Protein AF-A0A1B8HBL1-F1 (afdb_monomer_lite)

Sequence (203 aa):
MNIETTDVELYLKRQESYLRMKFTKFMEGYIACCFYGLAIVFLAAFAVILFQYYSDKNPSEGLVEFVTVAGYLAGVFGACLIFTVLFFAGRLFRFNAMLSVDEIKRLYESMGREYDTMTYLPTDGRSAIEYLNTVIATGIPIDVTHESRAQKLLYRDTKTDDLKARTAGAESALLNASRCISVSGKMPDVNKNESISSTDSHD

Radius of gyration: 35.46 Å; chains: 1; bounding box: 122×69×70 Å

Foldseek 3Di:
DDPPPVLLVVLQVVLCPDPLQVVLCVCVDPVVVVLLVVLVVLLVVLVVLVVVVVVDPDDDPVSVVVNVVSVVVNVVSVVVVVVSVCQDVVNDDPRHRFDHPVRVVVLLVVLVVLQVPQPDADPVGSVLNVLVVVCSVVSPGHGVVNSVVSVVSSVVRSVVSVVVVVVVVVVVVVVVVVVVVVVVVPDDPDDPPDDDDDDDDDD

Structure (mmCIF, N/CA/C/O backbone):
data_AF-A0A1B8HBL1-F1
#
_entry.id   AF-A0A1B8HBL1-F1
#
loop_
_atom_site.group_PDB
_atom_site.id
_atom_site.type_symbol
_atom_site.label_atom_id
_atom_site.label_alt_id
_atom_site.label_comp_id
_atom_site.label_asym_id
_atom_site.label_entity_id
_atom_site.label_seq_id
_atom_site.pdbx_PDB_ins_code
_atom_site.Cartn_x
_atom_site.Cartn_y
_atom_site.Cartn_z
_atom_site.occupancy
_atom_site.B_iso_or_equiv
_atom_site.auth_seq_id
_atom_site.auth_comp_id
_atom_site.auth_asym_id
_atom_site.auth_atom_id
_atom_site.pdbx_PDB_model_num
ATOM 1 N N . MET A 1 1 ? -12.959 7.897 25.395 1.00 35.09 1 MET A N 1
ATOM 2 C CA . MET A 1 1 ? -11.518 8.175 25.544 1.00 35.09 1 MET A CA 1
ATOM 3 C C . MET A 1 1 ? -11.189 9.298 24.576 1.00 35.09 1 MET A C 1
ATOM 5 O O . MET A 1 1 ? -11.050 9.043 23.388 1.00 35.09 1 MET A O 1
ATOM 9 N N . ASN A 1 2 ? -11.224 10.541 25.061 1.00 35.03 2 ASN A N 1
ATOM 10 C CA . ASN A 1 2 ? -10.852 11.712 24.271 1.00 35.03 2 ASN A CA 1
ATOM 11 C C . ASN A 1 2 ? -9.330 11.728 24.204 1.00 35.03 2 ASN A C 1
ATOM 13 O O . ASN A 1 2 ? -8.685 12.138 25.162 1.00 35.03 2 ASN A O 1
ATOM 17 N N . ILE A 1 3 ? -8.766 11.229 23.107 1.00 45.91 3 ILE A N 1
ATOM 18 C CA . ILE A 1 3 ? -7.415 11.635 22.726 1.00 45.91 3 ILE A CA 1
ATOM 19 C C . ILE A 1 3 ? -7.522 13.153 22.572 1.00 45.91 3 ILE A C 1
ATOM 21 O O . ILE A 1 3 ? -8.374 13.613 21.808 1.00 45.91 3 ILE A O 1
ATOM 25 N N . GLU A 1 4 ? -6.788 13.915 23.385 1.00 51.47 4 GLU A N 1
ATOM 26 C CA . GLU A 1 4 ? -6.841 15.373 23.342 1.00 51.47 4 GLU A CA 1
ATOM 27 C C . GLU A 1 4 ? -6.657 15.803 21.887 1.00 51.47 4 GLU A C 1
ATOM 29 O O . GLU A 1 4 ? -5.704 15.402 21.219 1.00 51.47 4 GLU A O 1
ATOM 34 N N . THR A 1 5 ? -7.617 16.560 21.359 1.00 60.44 5 THR A N 1
ATOM 35 C CA . THR A 1 5 ? -7.655 16.980 19.950 1.00 60.44 5 THR A CA 1
ATOM 36 C C . THR A 1 5 ? -6.330 17.606 19.502 1.00 60.44 5 THR A C 1
ATOM 38 O O . THR A 1 5 ? -5.922 17.441 18.355 1.00 60.44 5 THR A O 1
ATOM 41 N N . THR A 1 6 ? -5.609 18.225 20.438 1.00 60.81 6 THR A N 1
ATOM 42 C CA . THR A 1 6 ? -4.264 18.781 20.275 1.00 60.81 6 THR A CA 1
ATOM 43 C C . THR A 1 6 ? -3.200 17.739 19.903 1.00 60.81 6 THR A C 1
ATOM 45 O O . THR A 1 6 ? -2.390 18.001 19.016 1.00 60.81 6 THR A O 1
ATOM 48 N N . ASP A 1 7 ? -3.197 16.555 20.522 1.00 64.12 7 ASP A N 1
ATOM 49 C CA . ASP A 1 7 ? -2.186 15.512 20.280 1.00 64.12 7 ASP A CA 1
ATOM 50 C C . ASP A 1 7 ? -2.365 14.861 18.909 1.00 64.12 7 ASP A C 1
ATOM 52 O O . ASP A 1 7 ? -1.391 14.589 18.200 1.00 64.12 7 ASP A O 1
ATOM 56 N N . VAL A 1 8 ? -3.622 14.675 18.496 1.00 68.94 8 VAL A N 1
ATOM 57 C CA . VAL A 1 8 ? -3.954 14.197 17.150 1.00 68.94 8 VAL A CA 1
ATOM 58 C C . VAL A 1 8 ? -3.521 15.227 16.112 1.00 68.94 8 VAL A C 1
ATOM 60 O O . VAL A 1 8 ? -2.861 14.875 15.138 1.00 68.94 8 VAL A O 1
ATOM 63 N N . GLU A 1 9 ? -3.818 16.511 16.319 1.00 73.94 9 GLU A N 1
ATOM 64 C CA . GLU A 1 9 ? -3.377 17.572 15.408 1.00 73.94 9 GLU A CA 1
ATOM 65 C C . GLU A 1 9 ? -1.850 17.669 15.308 1.00 73.94 9 GLU A C 1
ATOM 67 O O . GLU A 1 9 ? -1.306 17.844 14.211 1.00 73.94 9 GLU A O 1
ATOM 72 N N . LEU A 1 10 ? -1.141 17.520 16.431 1.00 76.25 10 LEU A N 1
ATOM 73 C CA . LEU A 1 10 ? 0.319 17.526 16.460 1.00 76.25 10 LEU A CA 1
ATOM 74 C C . LEU A 1 10 ? 0.898 16.322 15.702 1.00 76.25 10 LEU A C 1
ATOM 76 O O . LEU A 1 10 ? 1.843 16.472 14.922 1.00 76.25 10 LEU A O 1
ATOM 80 N N . TYR A 1 11 ? 0.305 15.141 15.889 1.00 79.50 11 TYR A N 1
ATOM 81 C CA . TYR A 1 11 ? 0.663 13.925 15.164 1.00 79.50 11 TYR A CA 1
ATOM 82 C C . TYR A 1 11 ? 0.452 14.088 13.653 1.00 79.50 11 TYR A C 1
ATOM 84 O O . TYR A 1 11 ? 1.363 13.805 12.873 1.00 79.50 11 TYR A O 1
ATOM 92 N N . LEU A 1 12 ? -0.700 14.619 13.234 1.00 77.38 12 LEU A N 1
ATOM 93 C CA . LEU A 1 12 ? -1.023 14.843 11.823 1.00 77.38 12 LEU A CA 1
ATOM 94 C C . LEU A 1 12 ? -0.061 15.850 11.171 1.00 77.38 12 LEU A C 1
ATOM 96 O O . LEU A 1 12 ? 0.444 15.597 10.078 1.00 77.38 12 LEU A O 1
ATOM 100 N N . LYS A 1 13 ? 0.296 16.942 11.861 1.00 81.44 13 LYS A N 1
ATOM 101 C CA . LYS A 1 13 ? 1.329 17.880 11.376 1.00 81.44 13 LYS A CA 1
ATOM 102 C C . LYS A 1 13 ? 2.690 17.206 11.229 1.00 81.44 13 LYS A C 1
ATOM 104 O O . LYS A 1 13 ? 3.398 17.416 10.240 1.00 81.44 13 LYS A O 1
ATOM 109 N N . ARG A 1 14 ? 3.066 16.372 12.201 1.00 81.94 14 ARG A N 1
ATOM 110 C CA . ARG A 1 14 ? 4.317 15.611 12.143 1.00 81.94 14 ARG A CA 1
ATOM 111 C C . ARG A 1 14 ? 4.306 14.659 10.949 1.00 81.94 14 ARG A C 1
ATOM 113 O O . ARG A 1 14 ? 5.284 14.645 10.208 1.00 81.94 14 ARG A O 1
ATOM 120 N N . GLN A 1 15 ? 3.203 13.945 10.721 1.00 82.38 15 GLN A N 1
ATOM 121 C CA . GLN A 1 15 ? 2.978 13.047 9.584 1.00 82.38 15 GLN A CA 1
ATOM 122 C C . GLN A 1 15 ? 3.193 13.750 8.238 1.00 82.38 15 GLN A C 1
ATOM 124 O O . GLN A 1 15 ? 3.933 13.239 7.397 1.00 82.38 15 GLN A O 1
ATOM 129 N N . GLU A 1 16 ? 2.649 14.953 8.055 1.00 81.19 16 GLU A N 1
ATOM 130 C CA . GLU A 1 16 ? 2.848 15.726 6.821 1.00 81.19 16 GLU A CA 1
ATOM 131 C C . GLU A 1 16 ? 4.302 16.141 6.584 1.00 81.19 16 GLU A C 1
ATOM 133 O O . GLU A 1 16 ? 4.757 16.212 5.440 1.00 81.19 16 GLU A O 1
ATOM 138 N N . SER A 1 17 ? 5.045 16.395 7.663 1.00 82.81 17 SER A N 1
ATOM 139 C CA . SER A 1 17 ? 6.441 16.828 7.588 1.00 82.81 17 SER A CA 1
ATOM 140 C C . SER A 1 17 ? 7.430 15.707 7.238 1.00 82.81 17 SER A C 1
ATOM 142 O O . SER A 1 17 ? 8.566 16.001 6.851 1.00 82.81 17 SER A O 1
ATOM 144 N N . TYR A 1 18 ? 7.033 14.429 7.336 1.00 81.88 18 TYR A N 1
ATOM 145 C CA . TYR A 1 18 ? 7.938 13.309 7.069 1.00 81.88 18 TYR A CA 1
ATOM 146 C C . TYR A 1 18 ? 8.420 13.303 5.614 1.00 81.88 18 TYR A C 1
ATOM 148 O O . TYR A 1 18 ? 7.644 13.427 4.669 1.00 81.88 18 TYR A O 1
ATOM 156 N N . LEU A 1 19 ? 9.715 13.043 5.412 1.00 82.81 19 LEU A N 1
ATOM 157 C CA . LEU A 1 19 ? 10.294 12.910 4.069 1.00 82.81 19 LEU A CA 1
ATOM 158 C C . LEU A 1 19 ? 9.585 11.820 3.244 1.00 82.81 19 LEU A C 1
ATOM 160 O O . LEU A 1 19 ? 9.339 12.003 2.053 1.00 82.81 19 LEU A O 1
ATOM 164 N N . ARG A 1 20 ? 9.193 10.716 3.897 1.00 83.50 20 ARG A N 1
ATOM 165 C CA . ARG A 1 20 ? 8.401 9.635 3.288 1.00 83.50 20 ARG A CA 1
ATOM 166 C C . ARG A 1 20 ? 7.058 10.124 2.742 1.00 83.50 20 ARG A C 1
ATOM 168 O O . ARG A 1 20 ? 6.639 9.643 1.694 1.00 83.50 20 ARG A O 1
ATOM 175 N N . MET A 1 21 ? 6.417 11.096 3.393 1.00 87.38 21 MET A N 1
ATOM 176 C CA . MET A 1 21 ? 5.176 11.703 2.909 1.00 87.38 21 MET A CA 1
ATOM 177 C C . MET A 1 21 ? 5.414 12.493 1.622 1.00 87.38 21 MET A C 1
ATOM 179 O O . MET A 1 21 ? 4.688 12.329 0.648 1.00 87.38 21 MET A O 1
ATOM 183 N N . LYS A 1 22 ? 6.479 13.304 1.575 1.00 85.81 22 LYS A N 1
ATOM 184 C CA . LYS A 1 22 ? 6.856 14.042 0.357 1.00 85.81 22 LYS A CA 1
ATOM 185 C C . LYS A 1 22 ? 7.154 13.099 -0.807 1.00 85.81 22 LYS A C 1
ATOM 187 O O . LYS A 1 22 ? 6.725 13.363 -1.924 1.00 85.81 22 LYS A O 1
ATOM 192 N N . PHE A 1 23 ? 7.856 11.999 -0.536 1.00 86.56 23 PHE A N 1
ATOM 193 C CA . PHE A 1 23 ? 8.124 10.971 -1.538 1.00 86.56 23 PHE A CA 1
ATOM 194 C C . PHE A 1 23 ? 6.838 10.283 -2.009 1.00 86.56 23 PHE A C 1
ATOM 196 O O . PHE A 1 23 ? 6.638 10.146 -3.208 1.00 86.56 23 PHE A O 1
ATOM 203 N N . THR A 1 24 ? 5.933 9.927 -1.094 1.00 87.81 24 THR A N 1
ATOM 204 C CA . THR A 1 24 ? 4.633 9.329 -1.445 1.00 87.81 24 THR A CA 1
ATOM 205 C C . THR A 1 24 ? 3.829 10.270 -2.347 1.00 87.81 24 THR A C 1
ATOM 207 O O . THR A 1 24 ? 3.458 9.880 -3.448 1.00 87.81 24 THR A O 1
ATOM 210 N N . LYS A 1 25 ? 3.708 11.552 -1.972 1.00 87.56 25 LYS A N 1
ATOM 211 C CA . LYS A 1 25 ? 3.052 12.586 -2.795 1.00 87.56 25 LYS A CA 1
ATOM 212 C C . LYS A 1 25 ? 3.716 12.791 -4.158 1.00 87.56 25 LYS A C 1
ATOM 214 O O . LYS A 1 25 ? 3.036 13.101 -5.129 1.00 87.56 25 LYS A O 1
ATOM 219 N N . PHE A 1 26 ? 5.040 12.653 -4.245 1.00 85.88 26 PHE A N 1
ATOM 220 C CA . PHE A 1 26 ? 5.739 12.694 -5.529 1.00 85.88 26 PHE A CA 1
ATOM 221 C C . PHE A 1 26 ? 5.341 11.506 -6.409 1.00 85.88 26 PHE A C 1
ATOM 223 O O . PHE A 1 26 ? 4.998 11.715 -7.567 1.00 85.88 26 PHE A O 1
ATOM 230 N N . MET A 1 27 ? 5.339 10.294 -5.849 1.00 84.75 27 MET A N 1
ATOM 231 C CA . MET A 1 27 ? 4.984 9.057 -6.555 1.00 84.75 27 MET A CA 1
ATOM 232 C C . MET A 1 27 ? 3.502 9.017 -6.971 1.00 84.75 27 MET A C 1
ATOM 234 O O . MET A 1 27 ? 3.181 8.433 -8.000 1.00 84.75 27 MET A O 1
ATOM 238 N N . GLU A 1 28 ? 2.610 9.662 -6.215 1.00 85.31 28 GLU A N 1
ATOM 239 C CA . GLU A 1 28 ? 1.190 9.857 -6.570 1.00 85.31 28 GLU A CA 1
ATOM 240 C C . GLU A 1 28 ? 0.964 11.017 -7.548 1.00 85.31 28 GLU A C 1
ATOM 242 O O . GLU A 1 28 ? -0.085 11.124 -8.185 1.00 85.31 28 GLU A O 1
ATOM 247 N N . GLY A 1 29 ? 1.930 11.927 -7.645 1.00 85.38 29 GLY A N 1
ATOM 248 C CA . GLY A 1 29 ? 1.789 13.171 -8.380 1.00 85.38 29 GLY A CA 1
ATOM 249 C C . GLY A 1 29 ? 1.659 12.966 -9.888 1.00 85.38 29 GLY A C 1
ATOM 250 O O . GLY A 1 29 ? 2.179 12.016 -10.471 1.00 85.38 29 GLY A O 1
ATOM 251 N N . TYR A 1 30 ? 1.037 13.943 -10.554 1.00 74.25 30 TYR A N 1
ATOM 252 C CA . TYR A 1 30 ? 0.836 13.947 -12.009 1.00 74.25 30 TYR A CA 1
ATOM 253 C C . TYR A 1 30 ? 2.134 13.716 -12.798 1.00 74.25 30 TYR A C 1
ATOM 255 O O . TYR A 1 30 ? 2.146 13.000 -13.794 1.00 74.25 30 TYR A O 1
ATOM 263 N N . ILE A 1 31 ? 3.246 14.276 -12.312 1.00 73.69 31 ILE A N 1
ATOM 264 C CA . ILE A 1 31 ? 4.571 14.105 -12.914 1.00 73.69 31 ILE A CA 1
ATOM 265 C C . ILE A 1 31 ? 4.974 12.625 -12.918 1.00 73.69 31 ILE A C 1
ATOM 267 O O . ILE A 1 31 ? 5.378 12.113 -13.961 1.00 73.69 31 ILE A O 1
ATOM 271 N N . ALA A 1 32 ? 4.817 11.920 -11.794 1.00 79.00 32 ALA A N 1
ATOM 272 C CA . ALA A 1 32 ? 5.110 10.494 -11.708 1.00 79.00 32 ALA A CA 1
ATOM 273 C C . ALA A 1 32 ? 4.167 9.676 -12.602 1.00 79.00 32 ALA A C 1
ATOM 275 O O . ALA A 1 32 ? 4.642 8.844 -13.372 1.00 79.00 32 ALA A O 1
ATOM 276 N N . CYS A 1 33 ? 2.867 9.991 -12.620 1.00 79.38 33 CYS A N 1
ATOM 277 C CA . CYS A 1 33 ? 1.905 9.378 -13.543 1.00 79.38 33 CYS A CA 1
ATOM 278 C C . CYS A 1 33 ? 2.322 9.516 -15.017 1.00 79.38 33 CYS A C 1
ATOM 280 O O . CYS A 1 33 ? 2.248 8.540 -15.765 1.00 79.38 33 CYS A O 1
ATOM 282 N N . CYS A 1 34 ? 2.810 10.685 -15.443 1.00 82.88 34 CYS A N 1
ATOM 283 C CA .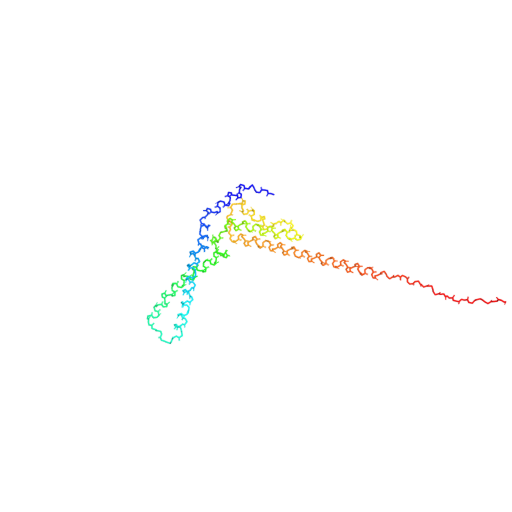 CYS A 1 34 ? 3.334 10.876 -16.797 1.00 82.88 34 CYS A CA 1
ATOM 284 C C . CYS A 1 34 ? 4.580 10.020 -17.062 1.00 82.88 34 CYS A C 1
ATOM 286 O O . CYS A 1 34 ? 4.665 9.382 -18.113 1.00 82.88 34 CYS A O 1
ATOM 288 N N . PHE A 1 35 ? 5.522 9.961 -16.114 1.00 82.00 35 PHE A N 1
ATOM 289 C CA . PHE A 1 35 ? 6.702 9.100 -16.232 1.00 82.00 35 PHE A CA 1
ATOM 290 C C . PHE A 1 35 ? 6.325 7.619 -16.345 1.00 82.00 35 PHE A C 1
ATOM 292 O O . PHE A 1 35 ? 6.889 6.911 -17.179 1.00 82.00 35 PHE A O 1
ATOM 299 N N . TYR A 1 36 ? 5.344 7.152 -15.571 1.00 83.12 36 TYR A N 1
ATOM 300 C CA . TYR A 1 36 ? 4.863 5.771 -15.641 1.00 83.12 36 TYR A CA 1
ATOM 301 C C . TYR A 1 36 ? 4.114 5.477 -16.937 1.00 83.12 36 TYR A C 1
ATOM 303 O O . TYR A 1 36 ? 4.334 4.429 -17.538 1.00 83.12 36 TYR A O 1
ATOM 311 N N . GLY A 1 37 ? 3.274 6.404 -17.401 1.00 85.62 37 GLY A N 1
ATOM 312 C CA . GLY A 1 37 ? 2.584 6.275 -18.682 1.00 85.62 37 GLY A CA 1
ATOM 313 C C . GLY A 1 37 ? 3.574 6.122 -19.836 1.00 85.62 37 GLY A C 1
ATOM 314 O O . GLY A 1 37 ? 3.461 5.188 -20.628 1.00 85.62 37 GLY A O 1
ATOM 315 N N . LEU A 1 38 ? 4.603 6.975 -19.876 1.00 85.81 38 LEU A N 1
ATOM 316 C CA . LEU A 1 38 ? 5.683 6.858 -20.855 1.00 85.81 38 LEU A CA 1
ATOM 317 C C . LEU A 1 38 ? 6.425 5.524 -20.720 1.00 85.81 38 LEU A C 1
ATOM 319 O O . LEU A 1 38 ? 6.621 4.841 -21.722 1.00 85.81 38 LEU A O 1
ATOM 323 N N . ALA A 1 39 ? 6.781 5.115 -19.500 1.00 86.50 39 ALA A N 1
ATOM 324 C CA . ALA A 1 39 ? 7.462 3.846 -19.250 1.00 86.50 39 ALA A CA 1
ATOM 325 C C . ALA A 1 39 ? 6.674 2.639 -19.789 1.00 86.50 39 ALA A C 1
ATOM 327 O O . ALA A 1 39 ? 7.255 1.771 -20.438 1.00 86.50 39 ALA A O 1
ATOM 328 N N . ILE A 1 40 ? 5.356 2.601 -19.572 1.00 87.75 40 ILE A N 1
ATOM 329 C CA . ILE A 1 40 ? 4.478 1.527 -20.058 1.00 87.75 40 ILE A CA 1
ATOM 330 C C . ILE A 1 40 ? 4.430 1.510 -21.587 1.00 87.75 40 ILE A C 1
ATOM 332 O O . ILE A 1 40 ? 4.565 0.445 -22.189 1.00 87.75 40 ILE A O 1
ATOM 336 N N . VAL A 1 41 ? 4.272 2.675 -22.223 1.00 87.69 41 VAL A N 1
ATOM 337 C CA . VAL A 1 41 ? 4.240 2.781 -23.691 1.00 87.69 41 VAL A CA 1
ATOM 338 C C . VAL A 1 41 ? 5.563 2.312 -24.297 1.00 87.69 41 VAL A C 1
ATOM 340 O O . VAL A 1 41 ? 5.553 1.523 -25.241 1.00 87.69 41 VAL A O 1
ATOM 343 N N . PHE A 1 42 ? 6.698 2.730 -23.731 1.00 86.62 42 PHE A N 1
ATOM 344 C CA . PHE A 1 42 ? 8.018 2.283 -24.179 1.00 86.62 42 PHE A CA 1
ATOM 345 C C . PHE A 1 42 ? 8.226 0.779 -23.978 1.00 86.62 42 PHE A C 1
ATOM 347 O O . PHE A 1 42 ? 8.737 0.119 -24.880 1.00 86.62 42 PHE A O 1
ATOM 354 N N . LEU A 1 43 ? 7.795 0.216 -22.845 1.00 87.50 43 LEU A N 1
ATOM 355 C CA . LEU A 1 43 ? 7.842 -1.228 -22.591 1.00 87.50 43 LEU A CA 1
ATOM 356 C C . LEU A 1 43 ? 6.993 -2.020 -23.591 1.00 87.50 43 LEU A C 1
ATOM 358 O O . LEU A 1 43 ? 7.443 -3.046 -24.097 1.00 87.50 43 LEU A O 1
ATOM 362 N N . ALA A 1 44 ? 5.790 -1.538 -23.908 1.00 87.44 44 ALA A N 1
ATOM 363 C CA . ALA A 1 44 ? 4.915 -2.171 -24.889 1.00 87.44 44 ALA A CA 1
ATOM 364 C C . ALA A 1 44 ? 5.520 -2.116 -26.299 1.00 87.44 44 ALA A C 1
ATOM 366 O O . ALA A 1 44 ? 5.574 -3.133 -26.988 1.00 87.44 44 ALA A O 1
ATOM 367 N N . ALA A 1 45 ? 6.035 -0.952 -26.707 1.00 86.25 45 ALA A N 1
ATOM 368 C CA . ALA A 1 45 ? 6.723 -0.796 -27.985 1.00 86.25 45 ALA A CA 1
ATOM 369 C C . ALA A 1 45 ? 7.957 -1.708 -28.073 1.00 86.25 45 ALA A C 1
ATOM 371 O O . ALA A 1 45 ? 8.147 -2.395 -29.075 1.00 86.25 45 ALA A O 1
ATOM 372 N N . PHE A 1 46 ? 8.753 -1.782 -27.002 1.00 86.94 46 PHE A N 1
ATOM 373 C CA . PHE A 1 46 ? 9.898 -2.683 -26.922 1.00 86.94 46 PHE A CA 1
ATOM 374 C C . PHE A 1 46 ? 9.484 -4.152 -27.059 1.00 86.94 46 PHE A C 1
ATOM 376 O O . PHE A 1 46 ? 10.106 -4.881 -27.824 1.00 86.94 46 PHE A O 1
ATOM 383 N N . ALA A 1 47 ? 8.408 -4.583 -26.396 1.00 86.12 47 ALA A N 1
ATOM 384 C CA . ALA A 1 47 ? 7.904 -5.950 -26.517 1.00 86.12 47 ALA A CA 1
ATOM 385 C C . ALA A 1 47 ? 7.491 -6.300 -27.960 1.00 86.12 47 ALA A C 1
ATOM 387 O O . ALA A 1 47 ? 7.773 -7.403 -28.427 1.00 86.12 47 ALA A O 1
ATOM 388 N N . VAL A 1 48 ? 6.880 -5.357 -28.688 1.00 86.19 48 VAL A N 1
ATOM 389 C CA . VAL A 1 48 ? 6.525 -5.532 -30.108 1.00 86.19 48 VAL A CA 1
ATOM 390 C C . VAL A 1 48 ? 7.775 -5.656 -30.982 1.00 86.19 48 VAL A C 1
ATOM 392 O O . VAL A 1 48 ? 7.843 -6.550 -31.823 1.00 86.19 48 VAL A O 1
ATOM 395 N N . ILE A 1 49 ? 8.779 -4.803 -30.767 1.00 85.44 49 ILE A N 1
ATOM 396 C CA . ILE A 1 49 ? 10.053 -4.856 -31.502 1.00 85.44 49 ILE A CA 1
ATOM 397 C C . ILE A 1 49 ? 10.782 -6.173 -31.218 1.00 85.44 49 ILE A C 1
ATOM 399 O O . ILE A 1 49 ? 11.294 -6.810 -32.134 1.00 85.44 49 ILE A O 1
ATOM 403 N N . LEU A 1 50 ? 10.782 -6.622 -29.963 1.00 85.88 50 LEU A N 1
ATOM 404 C CA . LEU A 1 50 ? 11.389 -7.884 -29.552 1.00 85.88 50 LEU A CA 1
ATOM 405 C C . LEU A 1 50 ? 10.682 -9.080 -30.207 1.00 85.88 50 LEU A C 1
ATOM 407 O O . LEU A 1 50 ? 11.340 -9.992 -30.701 1.00 85.88 50 LEU A O 1
ATOM 411 N N . PHE A 1 51 ? 9.349 -9.057 -30.285 1.00 83.12 51 PHE A N 1
ATOM 412 C CA . PHE A 1 51 ? 8.578 -10.071 -31.005 1.00 83.12 51 PHE A CA 1
ATOM 413 C C . PHE A 1 51 ? 8.923 -10.111 -32.501 1.00 83.12 51 PHE A C 1
ATOM 415 O O . PHE A 1 51 ? 9.104 -11.194 -33.060 1.00 83.12 51 PHE A O 1
ATOM 422 N N . GLN A 1 52 ? 9.052 -8.948 -33.147 1.00 79.38 52 GLN A N 1
ATOM 423 C CA . GLN A 1 52 ? 9.470 -8.861 -34.549 1.00 79.38 52 GLN A CA 1
ATOM 424 C C . GLN A 1 52 ? 10.895 -9.390 -34.749 1.00 79.38 52 GLN A C 1
ATOM 426 O O . GLN A 1 52 ? 11.115 -10.177 -35.662 1.00 79.38 52 GLN A O 1
ATOM 431 N N . TYR A 1 53 ? 11.826 -9.037 -33.858 1.00 82.38 53 TYR A N 1
ATOM 432 C CA . TYR A 1 53 ? 13.204 -9.530 -33.874 1.00 82.38 53 TYR A CA 1
ATOM 433 C C . TYR A 1 53 ? 13.276 -11.063 -33.825 1.00 82.38 53 TYR A C 1
ATOM 435 O O . TYR A 1 53 ? 13.965 -11.667 -34.637 1.00 82.38 53 TYR A O 1
ATOM 443 N N . TYR A 1 54 ? 12.529 -11.703 -32.919 1.00 80.62 54 TYR A N 1
ATOM 444 C CA . TYR A 1 54 ? 12.488 -13.169 -32.828 1.00 80.62 54 TYR A CA 1
ATOM 445 C C . TYR A 1 54 ? 11.717 -13.842 -33.972 1.00 80.62 54 TYR A C 1
ATOM 447 O O . TYR A 1 54 ? 11.891 -15.038 -34.204 1.00 80.62 54 TYR A O 1
ATOM 455 N N . SER A 1 55 ? 10.852 -13.099 -34.664 1.00 80.75 55 SER A N 1
ATOM 456 C CA . SER A 1 55 ? 10.109 -13.597 -35.826 1.00 80.75 55 SER A CA 1
ATOM 457 C C . SER A 1 55 ? 10.921 -13.509 -37.122 1.00 80.75 55 SER A C 1
ATOM 459 O O . SER A 1 55 ? 10.612 -14.217 -38.083 1.00 80.75 55 SER A O 1
ATOM 461 N N . ASP A 1 56 ? 11.950 -12.660 -37.163 1.00 81.06 56 ASP A N 1
ATOM 462 C CA . ASP A 1 56 ? 12.845 -12.525 -38.306 1.00 81.06 56 ASP A CA 1
ATOM 463 C C . ASP A 1 56 ? 13.921 -13.624 -38.294 1.00 81.06 56 ASP A C 1
ATOM 465 O O . ASP A 1 56 ? 14.536 -13.927 -37.273 1.00 81.06 56 ASP A O 1
ATOM 469 N N . LYS A 1 57 ? 14.157 -14.240 -39.455 1.00 73.12 57 LYS A N 1
ATOM 470 C CA . LYS A 1 57 ? 15.166 -15.295 -39.612 1.00 73.12 57 LYS A CA 1
ATOM 471 C C . LYS A 1 57 ? 16.584 -14.739 -39.727 1.00 73.12 57 LYS A C 1
ATOM 473 O O . LYS A 1 57 ? 17.515 -15.484 -39.444 1.00 73.12 57 LYS A O 1
ATOM 478 N N . ASN A 1 58 ? 16.751 -13.483 -40.155 1.00 80.25 58 ASN A N 1
ATOM 479 C CA . ASN A 1 58 ? 18.059 -12.843 -40.338 1.00 80.25 58 ASN A CA 1
ATOM 480 C C . ASN A 1 58 ? 18.016 -11.370 -39.888 1.00 80.25 58 ASN A C 1
ATOM 482 O O . ASN A 1 58 ? 18.000 -10.474 -40.737 1.00 80.25 58 ASN A O 1
ATOM 486 N N . PRO A 1 59 ? 17.999 -11.098 -38.573 1.00 78.94 59 PRO A N 1
ATOM 487 C CA . PRO A 1 59 ? 18.006 -9.728 -38.078 1.00 78.94 59 PRO A CA 1
ATOM 488 C C . PRO A 1 59 ? 19.295 -9.001 -38.486 1.00 78.94 59 PRO A C 1
ATOM 490 O O . PRO A 1 59 ? 20.387 -9.570 -38.450 1.00 78.94 59 PRO A O 1
ATOM 493 N N . SER A 1 60 ? 19.177 -7.726 -38.859 1.00 83.19 60 SER A N 1
ATOM 494 C CA . SER A 1 60 ? 20.340 -6.887 -39.165 1.00 83.19 60 SER A CA 1
ATOM 495 C C . SER A 1 60 ? 21.163 -6.593 -37.904 1.00 83.19 60 SER A C 1
ATOM 497 O O . SER A 1 60 ? 20.606 -6.457 -36.814 1.00 83.19 60 SER A O 1
ATOM 499 N N . GLU A 1 61 ? 22.485 -6.433 -38.036 1.00 82.25 61 GLU A N 1
ATOM 500 C CA . GLU A 1 61 ? 23.375 -6.131 -36.896 1.00 82.25 61 GLU A CA 1
ATOM 501 C C . GLU A 1 61 ? 22.935 -4.871 -36.129 1.00 82.25 61 GLU A C 1
ATOM 503 O O . GLU A 1 61 ? 22.879 -4.875 -34.901 1.00 82.25 61 GLU A O 1
ATOM 508 N N . GLY A 1 62 ? 22.495 -3.827 -36.842 1.00 81.25 62 GLY A N 1
ATOM 509 C CA . GLY A 1 62 ? 21.970 -2.608 -36.216 1.00 81.25 62 GLY A CA 1
ATOM 510 C C . GLY A 1 62 ? 20.678 -2.825 -35.416 1.00 81.25 62 GLY A C 1
ATOM 511 O O . GLY A 1 62 ? 20.456 -2.149 -34.411 1.00 81.25 62 GLY A O 1
ATOM 512 N N . LEU A 1 63 ? 19.834 -3.786 -35.811 1.00 81.75 63 LEU A N 1
ATOM 513 C CA . LEU A 1 63 ? 18.642 -4.153 -35.042 1.00 81.75 63 LEU A CA 1
ATOM 514 C C . LEU A 1 63 ? 19.026 -4.894 -33.752 1.00 81.75 63 LEU A C 1
ATOM 516 O O . LEU A 1 63 ? 18.433 -4.633 -32.707 1.00 81.75 63 LEU A O 1
ATOM 520 N N . VAL A 1 64 ? 20.035 -5.770 -33.805 1.00 81.88 64 VAL A N 1
ATOM 521 C CA . VAL A 1 64 ? 20.549 -6.511 -32.636 1.00 81.88 64 VAL A CA 1
ATOM 522 C C . VAL A 1 64 ? 21.095 -5.549 -31.573 1.00 81.88 64 VAL A C 1
ATOM 524 O O . VAL A 1 64 ? 20.745 -5.653 -30.391 1.00 81.88 64 VAL A O 1
ATOM 527 N N . GLU A 1 65 ? 21.918 -4.578 -31.980 1.00 82.44 65 GLU A N 1
ATOM 528 C CA . GLU A 1 65 ? 22.474 -3.567 -31.071 1.00 82.44 65 GLU A CA 1
ATOM 529 C C . GLU A 1 65 ? 21.374 -2.694 -30.454 1.00 82.44 65 GLU A C 1
ATOM 531 O O . GLU A 1 65 ? 21.343 -2.485 -29.237 1.00 82.44 65 GLU A O 1
ATOM 536 N N . PHE A 1 66 ? 20.416 -2.247 -31.273 1.00 83.25 66 PHE A N 1
ATOM 537 C CA . PHE A 1 66 ? 19.289 -1.444 -30.808 1.00 83.25 66 PHE A CA 1
ATOM 538 C C . PHE A 1 66 ? 18.421 -2.191 -29.787 1.00 83.25 66 PHE A C 1
ATOM 540 O O . PHE A 1 66 ? 18.105 -1.638 -28.732 1.00 83.25 66 PHE A O 1
ATOM 547 N N . VAL A 1 67 ? 18.067 -3.453 -30.057 1.00 85.56 67 VAL A N 1
ATOM 548 C CA . VAL A 1 67 ? 17.270 -4.287 -29.140 1.00 85.56 67 VAL A CA 1
ATOM 549 C C . VAL A 1 67 ? 17.991 -4.483 -27.808 1.00 85.56 67 VAL A C 1
ATOM 551 O O . VAL A 1 67 ? 17.354 -4.450 -26.756 1.00 85.56 67 VAL A O 1
ATOM 554 N N . THR A 1 68 ? 19.315 -4.620 -27.830 1.00 83.81 68 THR A N 1
ATOM 555 C CA . THR A 1 68 ? 20.119 -4.776 -26.612 1.00 83.81 68 THR A CA 1
ATOM 556 C C . THR A 1 68 ? 20.057 -3.518 -25.738 1.00 83.81 68 THR A C 1
ATOM 558 O O . THR A 1 68 ? 19.728 -3.601 -24.553 1.00 83.81 68 THR A O 1
ATOM 561 N N . VAL A 1 69 ? 20.290 -2.333 -26.316 1.00 84.69 69 VAL A N 1
ATOM 562 C CA . VAL A 1 69 ? 20.207 -1.048 -25.591 1.00 84.69 69 VAL A CA 1
ATOM 563 C C . VAL A 1 69 ? 18.783 -0.769 -25.106 1.00 84.69 69 VAL A C 1
ATOM 565 O O . VAL A 1 69 ? 18.575 -0.380 -23.953 1.00 84.69 69 VAL A O 1
ATOM 568 N N . ALA A 1 70 ? 17.790 -1.010 -25.961 1.00 84.44 70 ALA A N 1
ATOM 569 C CA . ALA A 1 70 ? 16.385 -0.846 -25.614 1.00 84.44 70 ALA A CA 1
ATOM 570 C C . ALA A 1 70 ? 15.961 -1.805 -24.489 1.00 84.44 70 ALA A C 1
ATOM 572 O O . ALA A 1 70 ? 15.192 -1.409 -23.615 1.00 84.44 70 ALA A O 1
ATOM 573 N N . GLY A 1 71 ? 16.521 -3.017 -24.445 1.00 84.44 71 GLY A N 1
ATOM 574 C CA . GLY A 1 71 ? 16.302 -3.982 -23.371 1.00 84.44 71 GLY A CA 1
ATOM 575 C C . GLY A 1 71 ? 16.812 -3.501 -22.018 1.00 84.44 71 GLY A C 1
ATOM 576 O O . GLY A 1 71 ? 16.100 -3.630 -21.022 1.00 84.44 71 GLY A O 1
ATOM 577 N N . TYR A 1 72 ? 17.991 -2.873 -21.970 1.00 86.62 72 TYR A N 1
ATOM 578 C CA . TYR A 1 72 ? 18.491 -2.262 -20.734 1.00 86.62 72 TYR A CA 1
ATOM 579 C C . TYR A 1 72 ? 17.569 -1.146 -20.236 1.00 86.62 72 TYR A C 1
ATOM 581 O O . TYR A 1 72 ? 17.212 -1.124 -19.057 1.00 86.62 72 TYR A O 1
ATOM 589 N N . LEU A 1 73 ? 17.134 -0.252 -21.129 1.00 84.31 73 LEU A N 1
ATOM 590 C CA . LEU A 1 73 ? 16.210 0.829 -20.776 1.00 84.31 73 LEU A CA 1
ATOM 591 C C . LEU A 1 73 ? 14.859 0.282 -20.299 1.00 84.31 73 LEU A C 1
ATOM 593 O O . LEU A 1 73 ? 14.375 0.679 -19.238 1.00 84.31 73 LEU A O 1
ATOM 597 N N . ALA A 1 74 ? 14.278 -0.672 -21.030 1.00 85.75 74 ALA A N 1
ATOM 598 C CA . ALA A 1 74 ? 13.030 -1.331 -20.660 1.00 85.75 74 ALA A CA 1
ATOM 599 C C . ALA A 1 74 ? 13.140 -2.045 -19.303 1.00 85.75 74 ALA A C 1
ATOM 601 O O . ALA A 1 74 ? 12.216 -1.965 -18.495 1.00 85.75 74 ALA A O 1
ATOM 602 N N . GLY A 1 75 ? 14.280 -2.681 -19.013 1.00 87.19 75 GLY A N 1
ATOM 603 C CA . GLY A 1 75 ? 14.557 -3.307 -17.722 1.00 87.19 75 GLY A CA 1
ATOM 604 C C . GLY A 1 75 ? 14.564 -2.306 -16.564 1.00 87.19 75 GLY A C 1
ATOM 605 O O . GLY A 1 75 ? 13.935 -2.559 -15.536 1.00 87.19 75 GLY A O 1
ATOM 606 N N . VAL A 1 76 ? 15.204 -1.144 -16.739 1.00 86.94 76 VAL A N 1
ATOM 607 C CA . VAL A 1 76 ? 15.214 -0.072 -15.726 1.00 86.94 76 VAL A CA 1
ATOM 608 C C . VAL A 1 76 ? 13.803 0.463 -15.487 1.00 86.94 76 VAL A C 1
ATOM 610 O O . VAL A 1 76 ? 13.355 0.524 -14.342 1.00 86.94 76 VAL A O 1
ATOM 613 N N . PHE A 1 77 ? 13.066 0.786 -16.552 1.00 87.19 77 PHE A N 1
ATOM 614 C CA . PHE A 1 77 ? 11.685 1.259 -16.434 1.00 87.19 77 PHE A CA 1
ATOM 615 C C . PHE A 1 77 ? 10.765 0.212 -15.797 1.00 87.19 77 PHE A C 1
ATOM 617 O O . PHE A 1 77 ? 9.967 0.544 -14.920 1.00 87.19 77 PHE A O 1
ATOM 624 N N . GLY A 1 78 ? 10.916 -1.058 -16.173 1.00 87.50 78 GLY A N 1
ATOM 625 C CA . GLY A 1 78 ? 10.181 -2.172 -15.581 1.00 87.50 78 GLY A CA 1
ATOM 626 C C . GLY A 1 78 ? 10.465 -2.316 -14.088 1.00 87.50 78 GLY A C 1
ATOM 627 O O . GLY A 1 78 ? 9.532 -2.417 -13.294 1.00 87.50 78 GLY A O 1
ATOM 628 N N . ALA A 1 79 ? 11.734 -2.241 -13.680 1.00 88.62 79 ALA A N 1
ATOM 629 C CA . ALA A 1 79 ? 12.118 -2.280 -12.272 1.00 88.62 79 ALA A CA 1
ATOM 630 C C . ALA A 1 79 ? 11.523 -1.103 -11.478 1.00 88.62 79 ALA A C 1
ATOM 632 O O . ALA A 1 79 ? 11.000 -1.311 -10.382 1.00 88.62 79 ALA A O 1
ATOM 633 N N . CYS A 1 80 ? 11.530 0.113 -12.035 1.00 86.69 80 CYS A N 1
ATOM 634 C CA . CYS A 1 80 ? 10.901 1.283 -11.415 1.00 86.69 80 CYS A CA 1
ATOM 635 C C . CYS A 1 80 ? 9.381 1.114 -11.245 1.00 86.69 80 CYS A C 1
ATOM 637 O O . CYS A 1 80 ? 8.837 1.463 -10.193 1.00 86.69 80 CYS A O 1
ATOM 639 N N . LEU A 1 81 ? 8.691 0.552 -12.244 1.00 88.75 81 LEU A N 1
ATOM 640 C CA . LEU A 1 81 ? 7.253 0.271 -12.162 1.00 88.75 81 LEU A CA 1
ATOM 641 C C . LEU A 1 81 ? 6.950 -0.788 -11.099 1.00 88.75 81 LEU A C 1
ATOM 643 O O . LEU A 1 81 ? 6.079 -0.580 -10.257 1.00 88.75 81 LEU A O 1
ATOM 647 N N . ILE A 1 82 ? 7.706 -1.889 -11.082 1.00 89.19 82 ILE A N 1
ATOM 648 C CA . ILE A 1 82 ? 7.558 -2.948 -10.075 1.00 89.19 82 ILE A CA 1
ATOM 649 C C . ILE A 1 82 ? 7.793 -2.384 -8.672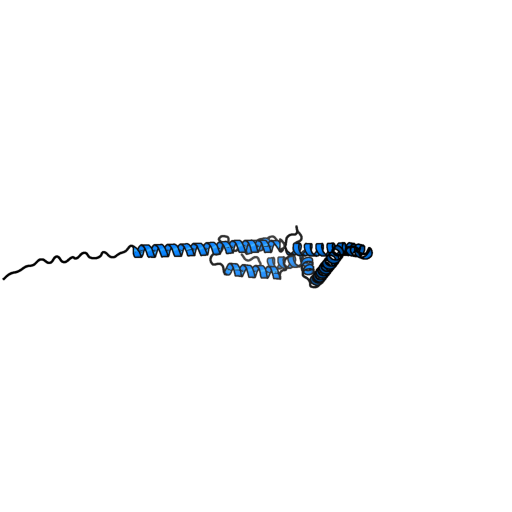 1.00 89.19 82 ILE A C 1
ATOM 651 O O . ILE A 1 82 ? 6.988 -2.625 -7.774 1.00 89.19 82 ILE A O 1
ATOM 655 N N . PHE A 1 83 ? 8.855 -1.596 -8.482 1.00 88.69 83 PHE A N 1
ATOM 656 C CA . PHE A 1 83 ? 9.133 -0.936 -7.209 1.00 88.69 83 PHE A CA 1
ATOM 657 C C . PHE A 1 83 ? 7.956 -0.069 -6.756 1.00 88.69 83 PHE A C 1
ATOM 659 O O . PHE A 1 83 ? 7.533 -0.166 -5.609 1.00 88.69 83 PHE A O 1
ATOM 666 N N . THR A 1 84 ? 7.390 0.726 -7.665 1.00 87.06 84 THR A N 1
ATOM 667 C CA . THR A 1 84 ? 6.241 1.597 -7.383 1.00 87.06 84 THR A CA 1
ATOM 668 C C . THR A 1 84 ? 5.023 0.790 -6.939 1.00 87.06 84 THR A C 1
ATOM 670 O O . THR A 1 84 ? 4.416 1.090 -5.913 1.00 87.06 84 THR A O 1
ATOM 673 N N . VAL A 1 85 ? 4.696 -0.288 -7.656 1.00 88.19 85 VAL A N 1
ATOM 674 C CA . VAL A 1 85 ? 3.583 -1.173 -7.288 1.00 88.19 85 VAL A CA 1
ATOM 675 C C . VAL A 1 85 ? 3.811 -1.788 -5.908 1.00 88.19 85 VAL A C 1
ATOM 677 O O . VAL A 1 85 ? 2.904 -1.793 -5.080 1.00 88.19 85 VAL A O 1
ATOM 680 N N . LEU A 1 86 ? 5.020 -2.276 -5.622 1.00 89.81 86 LEU A N 1
ATOM 681 C CA . LEU A 1 86 ? 5.346 -2.859 -4.318 1.00 89.81 86 LEU A CA 1
ATOM 682 C C . LEU A 1 86 ? 5.319 -1.821 -3.184 1.00 89.81 86 LEU A C 1
ATOM 684 O O . LEU A 1 86 ? 4.911 -2.163 -2.071 1.00 89.81 86 LEU A O 1
ATOM 688 N N . PHE A 1 87 ? 5.717 -0.579 -3.470 1.00 89.69 87 PHE A N 1
ATOM 689 C CA . PHE A 1 87 ? 5.702 0.555 -2.545 1.00 89.69 87 PHE A CA 1
ATOM 690 C C . PHE A 1 87 ? 4.279 0.900 -2.086 1.00 89.69 87 PHE A C 1
ATOM 692 O O . PHE A 1 87 ? 4.030 0.993 -0.881 1.00 89.69 87 PHE A O 1
ATOM 699 N N . PHE A 1 88 ? 3.335 1.015 -3.025 1.00 87.94 88 PHE A N 1
ATOM 700 C CA . PHE A 1 88 ? 1.924 1.274 -2.711 1.00 87.94 88 PHE A CA 1
ATOM 701 C C . PHE A 1 88 ? 1.188 0.039 -2.184 1.00 87.94 88 PHE A C 1
ATOM 703 O O . PHE A 1 88 ? 0.293 0.165 -1.358 1.00 87.94 88 PHE A O 1
ATOM 710 N N . ALA A 1 89 ? 1.598 -1.169 -2.578 1.00 85.94 89 ALA A N 1
ATOM 711 C CA . ALA A 1 89 ? 1.038 -2.407 -2.034 1.00 85.94 89 ALA A CA 1
ATOM 712 C C . ALA A 1 89 ? 1.503 -2.719 -0.598 1.00 85.94 89 ALA A C 1
ATOM 714 O O . ALA A 1 89 ? 1.082 -3.726 -0.026 1.00 85.94 89 ALA A O 1
ATOM 715 N N . GLY A 1 90 ? 2.414 -1.922 -0.029 1.00 85.38 90 GLY A N 1
ATOM 716 C CA . GLY A 1 90 ? 2.935 -2.144 1.318 1.00 85.38 90 GLY A CA 1
ATOM 717 C C . GLY A 1 90 ? 3.813 -3.391 1.450 1.00 85.38 90 GLY A C 1
ATOM 718 O O . GLY A 1 90 ? 3.929 -3.952 2.539 1.00 85.38 90 GLY A O 1
ATOM 719 N N . ARG A 1 91 ? 4.385 -3.881 0.340 1.00 86.00 91 ARG A N 1
ATOM 720 C CA . ARG A 1 91 ? 5.179 -5.124 0.300 1.00 86.00 91 ARG A CA 1
ATOM 721 C C . ARG A 1 91 ? 6.678 -4.894 0.460 1.00 86.00 91 ARG A C 1
ATOM 723 O O . ARG A 1 91 ? 7.432 -5.864 0.527 1.00 86.00 91 ARG A O 1
ATOM 730 N N . LEU A 1 92 ? 7.123 -3.641 0.515 1.00 83.94 92 LEU A N 1
ATOM 731 C CA . LEU A 1 92 ? 8.527 -3.313 0.711 1.00 83.94 92 LEU A CA 1
ATOM 732 C C . LEU A 1 92 ? 8.871 -3.285 2.201 1.00 83.94 92 LEU A C 1
ATOM 734 O O . LEU A 1 92 ? 8.125 -2.801 3.053 1.00 83.94 92 LEU A O 1
ATOM 738 N N . PHE A 1 93 ? 10.058 -3.786 2.533 1.00 72.31 93 PHE A N 1
ATOM 739 C CA . PHE A 1 93 ? 10.570 -3.694 3.891 1.00 72.31 93 PHE A CA 1
ATOM 740 C C . PHE A 1 93 ? 10.958 -2.233 4.174 1.00 72.31 93 PHE A C 1
ATOM 742 O O . PHE A 1 93 ? 11.905 -1.718 3.587 1.00 72.31 93 PHE A O 1
ATOM 749 N N . ARG A 1 94 ? 10.226 -1.565 5.079 1.00 72.25 94 ARG A N 1
ATOM 750 C CA . ARG A 1 94 ? 10.465 -0.192 5.597 1.00 72.25 94 ARG A CA 1
ATOM 751 C C . ARG A 1 94 ? 10.157 0.982 4.654 1.00 72.25 94 ARG A C 1
ATOM 753 O O . ARG A 1 94 ? 10.054 2.107 5.139 1.00 72.25 94 ARG A O 1
ATOM 760 N N . PHE A 1 95 ? 9.979 0.748 3.357 1.00 77.38 95 PHE A N 1
ATOM 761 C CA . PHE A 1 95 ? 9.700 1.790 2.362 1.00 77.38 95 PHE A CA 1
ATOM 762 C C . PHE A 1 95 ? 8.304 1.617 1.771 1.00 77.38 95 PHE A C 1
ATOM 764 O O . PHE A 1 95 ? 8.167 1.215 0.626 1.00 77.38 95 PHE A O 1
ATOM 771 N N . ASN A 1 96 ? 7.271 1.900 2.560 1.00 86.31 96 ASN A N 1
ATOM 772 C CA . ASN A 1 96 ? 5.882 1.823 2.101 1.00 86.31 96 ASN A CA 1
ATOM 773 C C . ASN A 1 96 ? 5.272 3.214 1.931 1.00 86.31 96 ASN A C 1
ATOM 775 O O . ASN A 1 96 ? 5.706 4.166 2.597 1.00 86.31 96 ASN A O 1
ATOM 779 N N . ALA A 1 97 ? 4.255 3.301 1.074 1.00 88.19 97 ALA A N 1
ATOM 780 C CA . ALA A 1 97 ? 3.454 4.503 0.894 1.00 88.19 97 ALA A CA 1
ATOM 781 C C . ALA A 1 97 ? 2.820 4.936 2.217 1.00 88.19 97 ALA A C 1
ATOM 783 O O . ALA A 1 97 ? 2.206 4.138 2.926 1.00 88.19 97 ALA A O 1
ATOM 784 N N . MET A 1 98 ? 3.041 6.195 2.575 1.00 90.25 98 MET A N 1
ATOM 785 C CA . MET A 1 98 ? 2.573 6.773 3.828 1.00 90.25 98 MET A CA 1
ATOM 786 C C . MET A 1 98 ? 1.208 7.416 3.601 1.00 90.25 98 MET A C 1
ATOM 788 O O . MET A 1 98 ? 1.061 8.148 2.630 1.00 90.25 98 MET A O 1
ATOM 792 N N . LEU A 1 99 ? 0.241 7.192 4.492 1.00 87.94 99 LEU A N 1
ATOM 793 C CA . LEU A 1 99 ? -1.092 7.770 4.308 1.00 87.94 99 LEU A CA 1
ATOM 794 C C . LEU A 1 99 ? -1.065 9.257 4.642 1.00 87.94 99 LEU A C 1
ATOM 796 O O . LEU A 1 99 ? -0.563 9.662 5.695 1.00 87.94 99 LEU A O 1
ATOM 800 N N . SER A 1 100 ? -1.619 10.074 3.761 1.00 85.75 100 SER A N 1
ATOM 801 C CA . SER A 1 100 ? -1.879 11.483 4.020 1.00 85.75 100 SER A CA 1
ATOM 802 C C . SER A 1 100 ? -2.883 11.668 5.163 1.00 85.75 100 SER A C 1
ATOM 804 O O . SER A 1 100 ? -3.640 10.768 5.529 1.00 85.75 100 SER A O 1
ATOM 806 N N . VAL A 1 101 ? -2.907 12.872 5.736 1.00 84.06 101 VAL A N 1
ATOM 807 C CA . VAL A 1 101 ? -3.841 13.225 6.816 1.00 84.06 101 VAL A CA 1
ATOM 808 C C . VAL A 1 101 ? -5.294 13.014 6.393 1.00 84.06 101 VAL A C 1
ATOM 810 O O . VAL A 1 101 ? -6.097 12.501 7.172 1.00 84.06 101 VAL A O 1
ATOM 813 N N . ASP A 1 102 ? -5.626 13.375 5.156 1.00 84.88 102 ASP A N 1
ATOM 814 C CA . ASP A 1 102 ? -6.980 13.233 4.626 1.00 84.88 102 ASP A CA 1
ATOM 815 C C . ASP A 1 102 ? -7.365 11.764 4.430 1.00 84.88 102 ASP A C 1
ATOM 817 O O . ASP A 1 102 ? -8.498 11.381 4.719 1.00 84.88 102 ASP A O 1
ATOM 821 N N . GLU A 1 103 ? -6.426 10.917 4.005 1.00 87.25 103 GLU A N 1
ATOM 822 C CA . GLU A 1 103 ? -6.651 9.472 3.900 1.00 87.25 103 GLU A CA 1
ATOM 823 C C . GLU A 1 103 ? -6.864 8.831 5.266 1.00 87.25 103 GLU A C 1
ATOM 825 O O . GLU A 1 103 ? -7.778 8.024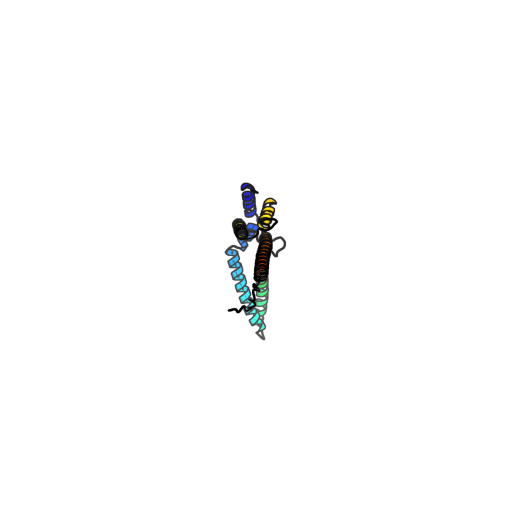 5.418 1.00 87.25 103 GLU A O 1
ATOM 830 N N . ILE A 1 104 ? -6.095 9.233 6.282 1.00 86.62 104 ILE A N 1
ATOM 831 C CA . ILE A 1 104 ? -6.301 8.761 7.656 1.00 86.62 104 ILE A CA 1
ATOM 832 C C . ILE A 1 104 ? -7.696 9.158 8.143 1.00 86.62 104 ILE A C 1
ATOM 834 O O . ILE A 1 104 ? -8.424 8.312 8.656 1.00 86.62 104 ILE A O 1
ATOM 838 N N . LYS A 1 105 ? -8.115 10.415 7.951 1.00 85.94 105 LYS A N 1
ATOM 839 C CA . LYS A 1 105 ? -9.462 10.869 8.341 1.00 85.94 105 LYS A CA 1
ATOM 840 C C . LYS A 1 105 ? -10.557 10.052 7.654 1.00 85.94 105 LYS A C 1
ATOM 842 O O . LYS A 1 105 ? -11.446 9.535 8.327 1.00 85.94 105 LYS A O 1
ATOM 847 N N . ARG A 1 106 ? -10.447 9.856 6.335 1.00 87.88 106 ARG A N 1
ATOM 848 C CA . ARG A 1 106 ? -11.380 9.019 5.562 1.00 87.88 106 ARG A CA 1
ATOM 849 C C . ARG A 1 106 ? -11.396 7.573 6.046 1.00 87.88 106 ARG A C 1
ATOM 851 O O . ARG A 1 106 ? -12.462 6.962 6.079 1.00 87.88 106 ARG A O 1
ATOM 858 N N . LEU A 1 107 ? -10.244 7.029 6.440 1.00 88.94 107 LEU A N 1
ATOM 859 C CA . LEU A 1 107 ? -10.135 5.682 6.995 1.00 88.94 107 LEU A CA 1
ATOM 860 C C . LEU A 1 107 ? -10.938 5.563 8.295 1.00 88.94 107 LEU A C 1
ATOM 862 O O . LEU A 1 107 ? -11.749 4.650 8.428 1.00 88.94 107 LEU A O 1
ATOM 866 N N . TYR A 1 108 ? -10.776 6.519 9.212 1.00 87.38 108 TYR A N 1
ATOM 867 C CA . TYR A 1 108 ? -11.539 6.573 10.460 1.00 87.38 108 TYR A CA 1
ATOM 868 C C . TYR A 1 108 ? -13.045 6.709 10.224 1.00 87.38 108 TYR A C 1
ATOM 870 O O . TYR A 1 108 ? -13.824 5.970 10.822 1.00 87.38 108 TYR A O 1
ATOM 878 N N . GLU A 1 109 ? -13.466 7.613 9.339 1.00 88.69 109 GLU A N 1
ATOM 879 C CA . GLU A 1 109 ? -14.882 7.807 9.001 1.00 88.69 109 GLU A CA 1
ATOM 880 C C . GLU A 1 109 ? -15.501 6.567 8.346 1.00 88.69 109 GLU A C 1
ATOM 882 O O . GLU A 1 109 ? -16.646 6.210 8.623 1.00 88.69 109 GLU A O 1
ATOM 887 N N . SER A 1 110 ? -14.756 5.903 7.460 1.00 90.06 110 SER A N 1
ATOM 888 C CA . SER A 1 110 ? -15.188 4.665 6.810 1.00 90.06 110 SER A CA 1
ATOM 889 C C . SER A 1 110 ? -15.373 3.539 7.830 1.00 90.06 110 SER A C 1
ATOM 891 O O . SER A 1 110 ? -16.443 2.942 7.907 1.00 90.06 110 SER A O 1
ATOM 893 N N . MET A 1 111 ? -14.371 3.309 8.684 1.00 89.56 111 MET A N 1
ATOM 894 C CA . MET A 1 111 ? -14.440 2.279 9.726 1.00 89.56 111 MET A CA 1
ATOM 895 C C . MET A 1 111 ? -15.514 2.582 10.769 1.00 89.56 111 MET A C 1
ATOM 897 O O . MET A 1 111 ? -16.199 1.670 11.219 1.00 89.56 111 MET A O 1
ATOM 901 N N . GLY A 1 112 ? -15.673 3.851 11.153 1.00 88.06 112 GLY A N 1
ATOM 902 C CA . GLY A 1 112 ? -16.717 4.289 12.076 1.00 88.06 112 GLY A CA 1
ATOM 903 C C . GLY A 1 112 ? -18.104 3.919 11.565 1.00 88.06 112 GLY A C 1
ATOM 904 O O . GLY A 1 112 ? -18.848 3.264 12.289 1.00 88.06 112 GLY A O 1
ATOM 905 N N . ARG A 1 113 ? -18.392 4.240 10.297 1.00 89.62 113 ARG A N 1
ATOM 906 C CA . ARG A 1 113 ? -19.656 3.875 9.645 1.00 89.62 113 ARG A CA 1
ATOM 907 C C . ARG A 1 113 ? -19.883 2.368 9.603 1.00 89.62 113 ARG A C 1
ATOM 909 O O . ARG A 1 113 ? -20.990 1.938 9.891 1.00 89.62 113 ARG A O 1
ATOM 916 N N . GLU A 1 114 ? -18.855 1.580 9.295 1.00 88.50 114 GLU A N 1
ATOM 917 C CA . GLU A 1 114 ? -18.982 0.117 9.259 1.00 88.50 114 GLU A CA 1
ATOM 918 C C . GLU A 1 114 ? -19.265 -0.475 10.649 1.00 88.50 114 GLU A C 1
ATOM 920 O O . GLU A 1 114 ? -20.043 -1.410 10.790 1.00 88.50 114 GLU A O 1
ATOM 925 N N . TYR A 1 115 ? -18.665 0.074 11.707 1.00 88.94 115 TYR A N 1
ATOM 926 C CA . TYR A 1 115 ? -18.987 -0.351 13.071 1.00 88.94 115 TYR A CA 1
ATOM 927 C C . TYR A 1 115 ? -20.385 0.089 13.514 1.00 88.94 115 TYR A C 1
ATOM 929 O O . TYR A 1 115 ? -21.011 -0.613 14.304 1.00 88.94 115 TYR A O 1
ATOM 937 N N . ASP A 1 116 ? -20.870 1.235 13.035 1.00 88.62 116 ASP A N 1
ATOM 938 C CA . ASP A 1 116 ? -22.207 1.739 13.361 1.00 88.62 116 ASP A CA 1
ATOM 939 C C . ASP A 1 116 ? -23.325 0.917 12.688 1.00 88.62 116 ASP A C 1
ATOM 941 O O . ASP A 1 116 ? -24.459 0.932 13.165 1.00 88.62 116 ASP A O 1
ATOM 945 N N . THR A 1 117 ? -23.026 0.182 11.608 1.00 88.25 117 THR A N 1
ATOM 946 C CA . THR A 1 117 ? -23.983 -0.705 10.920 1.00 88.25 117 THR A CA 1
ATOM 947 C C . THR A 1 117 ? -24.006 -2.139 11.458 1.00 88.25 117 THR A C 1
ATOM 949 O O . THR A 1 117 ? -24.920 -2.890 11.113 1.00 88.25 117 THR A O 1
ATOM 952 N N . MET A 1 118 ? -23.045 -2.535 12.301 1.00 86.06 118 MET A N 1
ATOM 953 C CA . MET A 1 118 ? -23.010 -3.876 12.898 1.00 86.06 118 MET A CA 1
ATOM 954 C C . MET A 1 118 ? -24.164 -4.089 13.878 1.00 86.06 118 MET A C 1
ATOM 956 O O . MET A 1 118 ? -24.475 -3.225 14.699 1.00 86.06 118 MET A O 1
ATOM 960 N N . THR A 1 119 ? -24.763 -5.281 13.844 1.00 81.75 119 THR A N 1
ATOM 961 C CA . THR A 1 119 ? -25.879 -5.619 14.749 1.00 81.75 119 THR A CA 1
ATOM 962 C C . THR A 1 119 ? -25.367 -5.974 16.143 1.00 81.75 119 THR A C 1
ATOM 964 O O . THR A 1 119 ? -25.949 -5.584 17.157 1.00 81.75 119 THR A O 1
ATOM 967 N N . TYR A 1 120 ? -24.248 -6.691 16.202 1.00 78.75 120 TYR A N 1
ATOM 968 C CA . TYR A 1 120 ? -23.571 -7.095 17.420 1.00 78.75 120 TYR A CA 1
ATOM 969 C C . TYR A 1 120 ? -22.169 -6.495 17.429 1.00 78.75 120 TYR A C 1
ATOM 971 O O . TYR A 1 120 ? -21.256 -6.999 16.771 1.00 78.75 120 TYR A O 1
ATOM 979 N N . LEU A 1 121 ? -21.974 -5.441 18.227 1.00 76.56 121 LEU A N 1
ATOM 980 C CA . LEU A 1 121 ? -20.636 -4.886 18.414 1.00 76.56 121 LEU A CA 1
ATOM 981 C C . LEU A 1 121 ? -19.668 -5.971 18.930 1.00 76.56 121 LEU A C 1
ATOM 983 O O . LEU A 1 121 ? -20.067 -6.846 19.715 1.00 76.56 121 LEU A O 1
ATOM 987 N N . PRO A 1 122 ? -18.389 -5.932 18.516 1.00 76.75 122 PRO A N 1
ATOM 988 C CA . PRO A 1 122 ? -17.408 -6.900 18.981 1.00 76.75 122 PRO A CA 1
ATOM 989 C C . PRO A 1 122 ? -17.220 -6.798 20.496 1.00 76.75 122 PRO A C 1
ATOM 991 O O . PRO A 1 122 ? -17.329 -5.722 21.084 1.00 76.75 122 PRO A O 1
ATOM 994 N N . THR A 1 123 ? -16.911 -7.929 21.129 1.00 67.75 123 THR A N 1
ATOM 995 C CA . THR A 1 123 ? -16.776 -8.037 22.591 1.00 67.75 123 THR A CA 1
ATOM 996 C C . THR A 1 123 ? -15.648 -7.159 23.141 1.00 67.75 123 THR A C 1
ATOM 998 O O . THR A 1 123 ? -15.794 -6.593 24.219 1.00 67.75 123 THR A O 1
ATOM 1001 N N . ASP A 1 124 ? -14.583 -6.978 22.358 1.00 65.94 124 ASP A N 1
ATOM 1002 C CA . ASP A 1 124 ? -13.435 -6.125 22.690 1.00 65.94 124 ASP A CA 1
ATOM 1003 C C . ASP A 1 124 ? -13.611 -4.674 22.187 1.00 65.94 124 ASP A C 1
ATOM 1005 O O . ASP A 1 124 ? -12.674 -3.886 22.206 1.00 65.94 124 ASP A O 1
ATOM 1009 N N . GLY A 1 125 ? -14.800 -4.298 21.700 1.00 77.75 125 GLY A N 1
ATOM 1010 C CA . GLY A 1 125 ? -15.060 -2.978 21.120 1.00 77.75 125 GLY A CA 1
ATOM 1011 C C . GLY A 1 125 ? -14.634 -2.843 19.650 1.00 77.75 125 GLY A C 1
ATOM 1012 O O . GLY A 1 125 ? -14.609 -3.808 18.890 1.00 77.75 125 GLY A O 1
ATOM 1013 N N . ARG A 1 126 ? -14.351 -1.611 19.202 1.00 85.56 126 ARG A N 1
ATOM 1014 C CA . ARG A 1 126 ? -14.036 -1.293 17.792 1.00 85.56 126 ARG A CA 1
ATOM 1015 C C . ARG A 1 126 ? -12.558 -1.566 17.486 1.00 85.56 126 ARG A C 1
ATOM 1017 O O . ARG A 1 126 ? -11.765 -0.629 17.383 1.00 85.56 126 ARG A O 1
ATOM 1024 N N . SER A 1 127 ? -12.189 -2.840 17.342 1.00 86.69 127 SER A N 1
ATOM 1025 C CA . SER A 1 127 ? -10.785 -3.285 17.328 1.00 86.69 127 SER A CA 1
ATOM 1026 C C . SER A 1 127 ? -9.893 -2.602 16.274 1.00 86.69 127 SER A C 1
ATOM 1028 O O . SER A 1 127 ? -8.733 -2.291 16.552 1.00 86.69 127 SER A O 1
ATOM 1030 N N . ALA A 1 128 ? -10.416 -2.301 15.080 1.00 87.75 128 ALA A N 1
ATOM 1031 C CA . ALA A 1 128 ? -9.664 -1.592 14.043 1.00 87.75 128 ALA A CA 1
ATOM 1032 C C . ALA A 1 128 ? -9.387 -0.125 14.418 1.00 87.75 128 ALA A C 1
ATOM 1034 O O . ALA A 1 128 ? -8.278 0.369 14.211 1.00 87.75 128 ALA A O 1
ATOM 1035 N N . ILE A 1 129 ? -10.371 0.555 15.015 1.00 87.88 129 ILE A N 1
ATOM 1036 C CA . ILE A 1 129 ? -10.240 1.948 15.469 1.00 87.88 129 ILE A CA 1
ATOM 1037 C C . ILE A 1 129 ? -9.297 2.023 16.669 1.00 87.88 129 ILE A C 1
ATOM 1039 O O . ILE A 1 129 ? -8.449 2.909 16.736 1.00 87.88 129 ILE A O 1
ATOM 1043 N N . GLU A 1 130 ? -9.399 1.077 17.599 1.00 89.56 130 GLU A N 1
ATOM 1044 C CA . GLU A 1 130 ? -8.510 1.002 18.758 1.00 89.56 130 GLU A CA 1
ATOM 1045 C C . GLU A 1 130 ? -7.053 0.745 18.353 1.00 89.56 130 GLU A C 1
ATOM 1047 O O . GLU A 1 130 ? -6.132 1.383 18.874 1.00 89.56 130 GLU A O 1
ATOM 1052 N N . TYR A 1 131 ? -6.834 -0.119 17.358 1.00 90.75 131 TYR A N 1
ATOM 1053 C CA . TYR A 1 131 ? -5.517 -0.314 16.764 1.00 90.75 131 TYR A CA 1
ATOM 1054 C C . TYR A 1 131 ? -4.945 0.994 16.201 1.00 90.75 131 TYR A C 1
ATOM 1056 O O . TYR A 1 131 ? -3.817 1.357 16.536 1.00 90.75 131 TYR A O 1
ATOM 1064 N N . LEU A 1 132 ? -5.713 1.723 15.384 1.00 88.50 132 LEU A N 1
ATOM 1065 C CA . LEU A 1 132 ? -5.255 2.994 14.816 1.00 88.50 132 LEU A CA 1
ATOM 1066 C C . LEU A 1 132 ? -4.986 4.036 15.911 1.00 88.50 132 LEU A C 1
ATOM 1068 O O . LEU A 1 132 ? -3.944 4.687 15.890 1.00 88.50 132 LEU A O 1
ATOM 1072 N N . ASN A 1 133 ? -5.847 4.117 16.927 1.00 88.50 133 ASN A N 1
ATOM 1073 C CA . ASN A 1 133 ? -5.639 4.996 18.079 1.00 88.50 133 ASN A CA 1
ATOM 1074 C C . ASN A 1 133 ? -4.336 4.679 18.816 1.00 88.50 133 ASN A C 1
ATOM 1076 O O . ASN A 1 133 ? -3.605 5.590 19.195 1.00 88.50 133 ASN A O 1
ATOM 1080 N N . THR A 1 134 ? -4.010 3.396 18.970 1.00 88.81 134 THR A N 1
ATOM 1081 C CA . THR A 1 134 ? -2.749 2.953 19.580 1.00 88.81 134 THR A CA 1
ATOM 1082 C C . THR A 1 134 ? -1.544 3.375 18.737 1.00 88.81 134 THR A C 1
ATOM 1084 O O . THR A 1 134 ? -0.534 3.834 19.272 1.00 88.81 134 THR A O 1
ATOM 1087 N N . VAL A 1 135 ? -1.635 3.257 17.410 1.00 88.81 135 VAL A N 1
ATOM 1088 C CA . VAL A 1 135 ? -0.575 3.684 16.480 1.00 88.81 135 VAL A CA 1
ATOM 1089 C C . VAL A 1 135 ? -0.339 5.198 16.576 1.00 88.81 135 VAL A C 1
ATOM 1091 O O . VAL A 1 135 ? 0.810 5.632 16.662 1.00 88.81 135 VAL A O 1
ATOM 1094 N N . ILE A 1 136 ? -1.410 5.993 16.647 1.00 85.75 136 ILE A N 1
ATOM 1095 C CA . ILE A 1 136 ? -1.324 7.451 16.820 1.00 85.75 136 ILE A CA 1
ATOM 1096 C C . ILE A 1 136 ? -0.725 7.805 18.184 1.00 85.75 136 ILE A C 1
ATOM 1098 O O . ILE A 1 136 ? 0.229 8.577 18.249 1.00 85.75 136 ILE A O 1
ATOM 1102 N N . ALA A 1 137 ? -1.227 7.201 19.265 1.00 84.56 137 ALA A N 1
ATOM 1103 C CA . ALA A 1 137 ? -0.761 7.469 20.626 1.00 84.56 137 ALA A CA 1
ATOM 1104 C C . ALA A 1 137 ? 0.722 7.109 20.828 1.00 84.56 137 ALA A C 1
ATOM 1106 O O . ALA A 1 137 ? 1.433 7.765 21.583 1.00 84.56 137 ALA A O 1
ATOM 1107 N N . THR A 1 138 ? 1.213 6.087 20.123 1.00 85.12 138 THR A N 1
ATOM 1108 C CA . THR A 1 138 ? 2.633 5.694 20.138 1.00 85.12 138 THR A CA 1
ATOM 1109 C C . THR A 1 138 ? 3.509 6.536 19.204 1.00 85.12 138 THR A C 1
ATOM 1111 O O . THR A 1 138 ? 4.730 6.376 19.195 1.00 85.12 138 THR A O 1
ATOM 1114 N N . GLY A 1 139 ? 2.921 7.445 18.419 1.00 80.31 139 GLY A N 1
ATOM 1115 C CA . GLY A 1 139 ? 3.642 8.310 17.488 1.00 80.31 139 GLY A CA 1
ATOM 1116 C C . GLY A 1 139 ? 4.228 7.573 16.281 1.00 80.31 139 GLY A C 1
ATOM 1117 O O . GLY A 1 139 ? 5.130 8.098 15.622 1.00 80.31 139 GLY A O 1
ATOM 1118 N N . ILE A 1 140 ? 3.747 6.362 15.986 1.00 85.69 140 ILE A N 1
ATOM 1119 C CA . ILE A 1 140 ? 4.197 5.574 14.836 1.00 85.69 140 ILE A CA 1
ATOM 1120 C C . ILE A 1 140 ? 3.533 6.142 13.576 1.00 85.69 140 ILE A C 1
ATOM 1122 O O . ILE A 1 140 ? 2.311 6.269 13.563 1.00 85.69 140 ILE A O 1
ATOM 1126 N N . PRO A 1 141 ? 4.278 6.483 12.509 1.00 84.88 141 PRO A N 1
ATOM 1127 C CA . PRO A 1 141 ? 3.679 7.017 11.289 1.00 84.88 141 PRO A CA 1
ATOM 1128 C C . PRO A 1 141 ? 2.794 5.988 10.574 1.00 84.88 141 PRO A C 1
ATOM 1130 O O . PRO A 1 141 ? 3.244 4.874 10.315 1.00 84.88 141 PRO A O 1
ATOM 1133 N N . ILE A 1 142 ? 1.566 6.372 10.215 1.00 88.94 142 ILE A N 1
ATOM 1134 C CA . ILE A 1 142 ? 0.629 5.482 9.514 1.00 88.94 142 ILE A CA 1
ATOM 1135 C C . ILE A 1 142 ? 1.009 5.357 8.032 1.00 88.94 142 ILE A C 1
ATOM 1137 O O . ILE A 1 142 ? 1.153 6.342 7.308 1.00 88.94 142 ILE A O 1
ATOM 1141 N N . ASP A 1 143 ? 1.130 4.116 7.575 1.00 9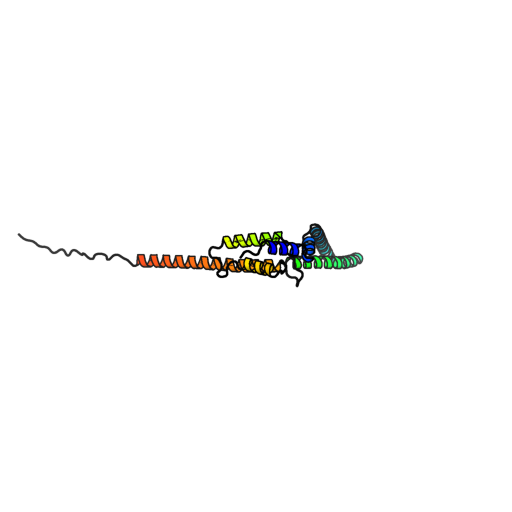0.50 143 ASP A N 1
ATOM 1142 C CA . ASP A 1 143 ? 1.389 3.742 6.188 1.00 90.50 143 ASP A CA 1
ATOM 1143 C C . ASP A 1 143 ? 0.413 2.645 5.732 1.00 90.50 143 ASP A C 1
ATOM 1145 O O . ASP A 1 143 ? -0.398 2.155 6.524 1.00 90.50 143 ASP A O 1
ATOM 1149 N N . VAL A 1 144 ? 0.461 2.270 4.453 1.00 89.69 144 VAL A N 1
ATOM 1150 C CA . VAL A 1 144 ? -0.479 1.301 3.851 1.00 89.69 144 VAL A CA 1
ATOM 1151 C C . VAL A 1 144 ? -0.514 -0.057 4.568 1.00 89.69 144 VAL A C 1
ATOM 1153 O O . VAL A 1 144 ? -1.494 -0.797 4.472 1.00 89.69 144 VAL A O 1
ATOM 1156 N N . THR A 1 145 ? 0.519 -0.407 5.343 1.00 91.44 145 THR A N 1
ATOM 1157 C CA . THR A 1 145 ? 0.511 -1.648 6.134 1.00 91.44 145 THR A CA 1
ATOM 1158 C C . THR A 1 145 ? -0.388 -1.536 7.362 1.00 91.44 145 THR A C 1
ATOM 1160 O O . THR A 1 145 ? -1.086 -2.496 7.706 1.00 91.44 145 THR A O 1
ATOM 1163 N N . HIS A 1 146 ? -0.418 -0.358 7.987 1.00 91.94 146 HIS A N 1
ATOM 1164 C CA . HIS A 1 146 ? -1.314 -0.041 9.093 1.00 91.94 146 HIS A CA 1
ATOM 1165 C C . HIS A 1 146 ? -2.766 -0.004 8.615 1.00 91.94 146 HIS A C 1
ATOM 1167 O O . HIS A 1 146 ? -3.632 -0.596 9.260 1.00 91.94 146 HIS A O 1
ATOM 1173 N N . GLU A 1 147 ? -3.016 0.596 7.449 1.00 91.44 147 GLU A N 1
ATOM 1174 C CA . GLU A 1 147 ? -4.327 0.568 6.799 1.00 91.44 147 GLU A CA 1
ATOM 1175 C C . GLU A 1 147 ? -4.790 -0.873 6.535 1.00 91.44 147 GLU A C 1
ATOM 1177 O O . GLU A 1 147 ? -5.856 -1.280 7.001 1.00 91.44 147 GLU A O 1
ATOM 1182 N N . SER A 1 148 ? -3.960 -1.686 5.869 1.00 91.12 148 SER A N 1
ATOM 1183 C CA . SER A 1 148 ? -4.284 -3.088 5.574 1.00 91.12 148 SER A CA 1
ATOM 1184 C C . SER A 1 148 ? -4.556 -3.898 6.844 1.00 91.12 148 SER A C 1
ATOM 1186 O O . SER A 1 148 ? -5.454 -4.744 6.881 1.00 91.12 148 SER A O 1
ATOM 1188 N N . ARG A 1 149 ? -3.798 -3.651 7.919 1.00 93.00 149 ARG A N 1
ATOM 1189 C CA . ARG A 1 149 ? -4.014 -4.317 9.206 1.00 93.00 149 ARG A CA 1
ATOM 1190 C C . ARG A 1 149 ? -5.337 -3.905 9.845 1.00 93.00 149 ARG A C 1
ATOM 1192 O O . ARG A 1 149 ? -6.059 -4.782 10.313 1.00 93.00 149 ARG A O 1
ATOM 1199 N N . ALA A 1 150 ? -5.666 -2.618 9.839 1.00 92.38 150 ALA A N 1
ATOM 1200 C CA . ALA A 1 150 ? -6.932 -2.123 10.362 1.00 92.38 150 ALA A CA 1
ATOM 1201 C C . ALA A 1 150 ? -8.126 -2.680 9.563 1.00 92.38 150 ALA A C 1
ATOM 1203 O O . ALA A 1 150 ? -9.084 -3.171 10.155 1.00 92.38 150 ALA A O 1
ATOM 1204 N N . GLN A 1 151 ? -8.036 -2.733 8.230 1.00 92.75 151 GLN A N 1
ATOM 1205 C CA . GLN A 1 151 ? -9.059 -3.358 7.380 1.00 92.75 151 GLN A CA 1
ATOM 1206 C C . GLN A 1 151 ? -9.244 -4.853 7.682 1.00 92.75 151 GLN A C 1
ATOM 1208 O O . GLN A 1 151 ? -10.370 -5.341 7.734 1.00 92.75 151 GLN A O 1
ATOM 1213 N N . LYS A 1 152 ? -8.157 -5.596 7.934 1.00 93.12 152 LYS A N 1
ATOM 1214 C CA . LYS A 1 152 ? -8.239 -7.014 8.334 1.00 93.12 152 LYS A CA 1
ATOM 1215 C C . LYS A 1 152 ? -8.928 -7.207 9.683 1.00 93.12 152 LYS A C 1
ATOM 1217 O O . LYS A 1 152 ? -9.663 -8.179 9.845 1.00 93.12 152 LYS A O 1
ATOM 1222 N N . LEU A 1 153 ? -8.678 -6.313 10.642 1.00 92.12 153 LEU A N 1
ATOM 1223 C CA . LEU A 1 153 ? -9.354 -6.331 11.941 1.00 92.12 153 LEU A CA 1
ATOM 1224 C C . LEU A 1 153 ? -10.852 -6.071 11.773 1.00 92.12 153 LEU A C 1
ATOM 1226 O O . LEU A 1 153 ? -11.655 -6.866 12.253 1.00 92.12 153 LEU A O 1
ATOM 1230 N N . LEU A 1 154 ? -11.218 -5.048 10.997 1.00 92.12 154 LEU A N 1
ATOM 1231 C CA . LEU A 1 154 ? -12.613 -4.751 10.686 1.00 92.12 154 LEU A CA 1
ATOM 1232 C C . LEU A 1 154 ? -13.304 -5.936 9.999 1.00 92.12 154 LEU A C 1
ATOM 1234 O O . LEU A 1 154 ? -14.382 -6.336 10.415 1.00 92.12 154 LEU A O 1
ATOM 1238 N N . TYR A 1 155 ? -12.659 -6.553 9.006 1.00 92.12 155 TYR A N 1
ATOM 1239 C CA . TYR A 1 155 ? -13.203 -7.722 8.310 1.00 92.12 155 TYR A CA 1
ATOM 1240 C C . TYR A 1 155 ? -13.419 -8.931 9.234 1.00 92.12 155 TYR A C 1
ATOM 1242 O O . TYR A 1 155 ? -14.375 -9.691 9.091 1.00 92.12 155 TYR A O 1
ATOM 1250 N N . ARG A 1 156 ? -12.516 -9.148 10.193 1.00 90.31 156 ARG A N 1
ATOM 1251 C CA . ARG A 1 156 ? -12.686 -10.203 11.198 1.00 90.31 156 ARG A CA 1
ATOM 1252 C C . ARG A 1 156 ? -13.899 -9.918 12.084 1.00 90.31 156 ARG A C 1
ATOM 1254 O O . ARG A 1 156 ? -14.654 -10.839 12.399 1.00 90.31 156 ARG A O 1
ATOM 1261 N N . ASP A 1 157 ? -14.067 -8.664 12.480 1.00 89.94 157 ASP A N 1
ATOM 1262 C CA . ASP A 1 157 ? -15.162 -8.224 13.334 1.00 89.94 157 ASP A CA 1
ATOM 1263 C C . ASP A 1 157 ? -16.512 -8.326 12.597 1.00 89.94 157 ASP A C 1
ATOM 1265 O O . ASP A 1 157 ? -17.425 -8.960 13.122 1.00 89.94 157 ASP A O 1
ATOM 1269 N N . THR A 1 158 ? -16.612 -7.848 11.346 1.00 88.31 158 THR A N 1
ATOM 1270 C CA . THR A 1 158 ? -17.824 -7.988 10.507 1.00 88.31 158 THR A CA 1
ATOM 1271 C C . THR A 1 158 ? -18.184 -9.452 10.274 1.00 88.31 158 THR A C 1
ATOM 1273 O O . THR A 1 158 ? -19.344 -9.841 10.381 1.00 88.31 158 THR A O 1
ATOM 1276 N N . LYS A 1 159 ? -17.192 -10.312 10.020 1.00 89.38 159 LYS A N 1
ATOM 1277 C CA . LYS A 1 159 ? -17.423 -11.754 9.877 1.00 89.38 159 LYS A CA 1
ATOM 1278 C C . LYS A 1 159 ? -17.955 -12.385 11.166 1.00 89.38 159 LYS A C 1
ATOM 1280 O O . LYS A 1 159 ? -18.741 -13.327 11.113 1.00 89.38 159 LYS A O 1
ATOM 1285 N N . THR A 1 160 ? -17.512 -11.898 12.320 1.00 88.25 160 THR A N 1
ATOM 1286 C CA . THR A 1 160 ? -17.993 -12.383 13.619 1.00 88.25 160 THR A CA 1
ATOM 1287 C C . THR A 1 160 ? -19.429 -11.926 13.877 1.00 88.25 160 THR A C 1
ATOM 1289 O O . THR A 1 160 ? -20.224 -12.719 14.381 1.00 88.25 160 THR A O 1
ATOM 1292 N N . ASP A 1 161 ? -19.771 -10.692 13.496 1.00 87.88 161 ASP A N 1
ATOM 1293 C CA . ASP A 1 161 ? -21.140 -10.166 13.532 1.00 87.88 161 ASP A CA 1
ATOM 1294 C C . ASP A 1 161 ? -22.089 -11.008 12.663 1.00 87.88 161 ASP A C 1
ATOM 1296 O O . ASP A 1 161 ? -23.084 -11.526 13.170 1.00 87.88 161 ASP A O 1
ATOM 1300 N N . ASP A 1 162 ? -21.724 -11.273 11.402 1.00 87.25 162 ASP A N 1
ATOM 1301 C CA . ASP A 1 162 ? -22.518 -12.115 10.491 1.00 87.25 162 ASP A CA 1
ATOM 1302 C C . ASP A 1 162 ? -22.764 -13.519 11.068 1.00 87.25 162 ASP A C 1
ATOM 1304 O O . ASP A 1 162 ? -23.890 -14.022 11.089 1.00 87.25 162 ASP A O 1
ATOM 1308 N N . LEU A 1 163 ? -21.724 -14.153 11.618 1.00 87.19 163 LEU A N 1
ATOM 1309 C CA . LEU A 1 163 ? -21.853 -15.471 12.243 1.00 87.19 163 LEU A CA 1
ATOM 1310 C C . LEU A 1 163 ? -22.790 -15.451 13.459 1.00 87.19 163 LEU A C 1
ATOM 1312 O O . LEU A 1 163 ? -23.591 -16.376 13.629 1.00 87.19 163 LEU A O 1
ATOM 1316 N N . LYS A 1 164 ? -22.725 -14.407 14.293 1.00 86.81 164 LYS A N 1
ATOM 1317 C CA . LYS A 1 164 ? -23.629 -14.240 15.441 1.00 86.81 164 LYS A CA 1
ATOM 1318 C C . LYS A 1 164 ? -25.067 -14.008 14.987 1.00 86.81 164 LYS A C 1
ATOM 1320 O O . LYS A 1 164 ? -25.961 -14.690 15.483 1.00 86.81 164 LYS A O 1
ATOM 1325 N N . ALA A 1 165 ? -25.285 -13.134 14.008 1.00 85.94 165 ALA A N 1
ATOM 1326 C CA . ALA A 1 165 ? -26.605 -12.869 13.444 1.00 85.94 165 ALA A CA 1
ATOM 1327 C C . ALA A 1 165 ? -27.241 -14.137 12.856 1.00 85.94 165 ALA A C 1
ATOM 1329 O O . ALA A 1 165 ? -28.405 -14.442 13.125 1.00 85.94 165 ALA A O 1
ATOM 1330 N N . ARG A 1 166 ? -26.461 -14.944 12.128 1.00 85.44 166 ARG A N 1
ATOM 1331 C CA . ARG A 1 166 ? -26.919 -16.233 11.586 1.00 85.44 166 ARG A CA 1
ATOM 1332 C C . ARG A 1 166 ? -27.243 -17.250 12.675 1.00 85.44 166 ARG A C 1
ATOM 1334 O O . ARG A 1 166 ? -28.223 -17.979 12.544 1.00 85.44 166 ARG A O 1
ATOM 1341 N N . THR A 1 167 ? -26.449 -17.291 13.743 1.00 86.06 167 THR A N 1
ATOM 1342 C CA . THR A 1 167 ? -26.696 -18.189 14.881 1.00 86.06 167 THR A CA 1
ATOM 1343 C C . THR A 1 167 ? -27.976 -17.795 15.617 1.00 86.06 167 THR A C 1
ATOM 1345 O O . THR A 1 167 ? -28.831 -18.648 15.830 1.00 86.06 167 THR A O 1
ATOM 1348 N N . ALA A 1 168 ? -28.182 -16.505 15.896 1.00 84.19 168 ALA A N 1
ATOM 1349 C CA . ALA A 1 168 ? -29.419 -16.001 16.498 1.00 84.19 168 ALA A CA 1
ATOM 1350 C C . ALA A 1 168 ? -30.652 -16.273 15.610 1.00 84.19 168 ALA A C 1
ATOM 1352 O O . ALA A 1 168 ? -31.716 -16.673 16.093 1.00 84.19 168 ALA A O 1
ATOM 1353 N N . GLY A 1 169 ? -30.504 -16.131 14.288 1.00 83.12 169 GLY A N 1
ATOM 1354 C CA . GLY A 1 169 ? -31.522 -16.527 13.314 1.00 83.12 169 GLY A CA 1
ATOM 1355 C C . GLY A 1 169 ? -31.854 -18.024 13.378 1.00 83.12 169 GLY A C 1
ATOM 1356 O O . GLY A 1 169 ? -33.025 -18.397 13.414 1.00 83.12 169 GLY A O 1
ATOM 1357 N N . ALA A 1 170 ? -30.844 -18.891 13.464 1.00 82.81 170 ALA A N 1
ATOM 1358 C CA . ALA A 1 170 ? -31.044 -20.334 13.588 1.00 82.81 170 ALA A CA 1
ATOM 1359 C C . ALA A 1 170 ? -31.700 -20.725 14.924 1.00 82.81 170 ALA A C 1
ATOM 1361 O O . ALA A 1 170 ? -32.627 -21.534 14.938 1.00 82.81 170 ALA A O 1
ATOM 1362 N N . GLU A 1 171 ? -31.275 -20.127 16.038 1.00 82.12 171 GLU A N 1
ATOM 1363 C CA . GLU A 1 171 ? -31.869 -20.356 17.360 1.00 82.12 171 GLU A CA 1
ATOM 1364 C C . GLU A 1 171 ? -33.341 -19.938 17.400 1.00 82.12 171 GLU A C 1
ATOM 1366 O O . GLU A 1 171 ? -34.191 -20.695 17.872 1.00 82.12 171 GLU A O 1
ATOM 1371 N N . SER A 1 172 ? -33.673 -18.768 16.846 1.00 80.81 172 SER A N 1
ATOM 1372 C CA . SER A 1 172 ? -35.064 -18.311 16.763 1.00 80.81 172 SER A CA 1
ATOM 1373 C C . SER A 1 172 ? -35.928 -19.231 15.890 1.00 80.81 172 SER A C 1
ATOM 1375 O O . SER A 1 172 ? -37.059 -19.549 16.265 1.00 80.81 172 SER A O 1
ATOM 1377 N N . ALA A 1 173 ? -35.391 -19.745 14.778 1.00 81.69 173 ALA A N 1
ATOM 1378 C CA . ALA A 1 173 ? -36.074 -20.729 13.941 1.00 81.69 173 ALA A CA 1
ATOM 1379 C C . ALA A 1 173 ? -36.303 -22.064 14.675 1.00 81.69 173 ALA A C 1
ATOM 1381 O O . ALA A 1 173 ? -37.401 -22.619 14.608 1.00 81.69 173 ALA A O 1
ATOM 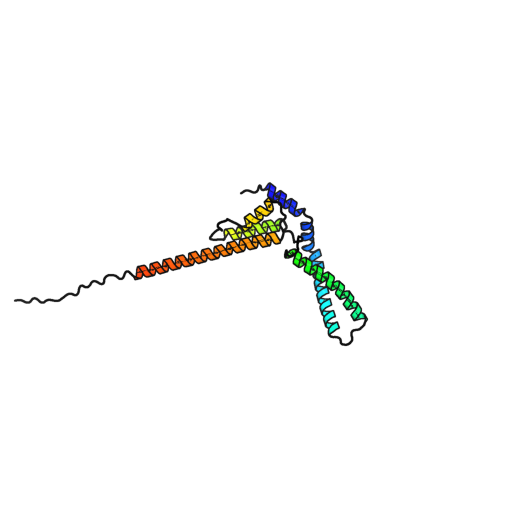1382 N N . LEU A 1 174 ? -35.308 -22.556 15.422 1.00 80.56 174 LEU A N 1
ATOM 1383 C CA . LEU A 1 174 ? -35.423 -23.779 16.225 1.00 80.56 174 LEU A CA 1
ATOM 1384 C C . LEU A 1 174 ? -36.446 -23.633 17.357 1.00 80.56 174 LEU A C 1
ATOM 1386 O O . LEU A 1 174 ? -37.266 -24.528 17.569 1.00 80.56 174 LEU A O 1
ATOM 1390 N N . LEU A 1 175 ? -36.443 -22.499 18.061 1.00 81.19 175 LEU A N 1
ATOM 1391 C CA . LEU A 1 175 ? -37.433 -22.203 19.098 1.00 81.19 175 LEU A CA 1
ATOM 1392 C C . LEU A 1 175 ? -38.851 -22.142 18.523 1.00 81.19 175 LEU A C 1
ATOM 1394 O O . LEU A 1 175 ? -39.781 -22.682 19.125 1.00 81.19 175 LEU A O 1
ATOM 1398 N N . ASN A 1 176 ? -39.022 -21.5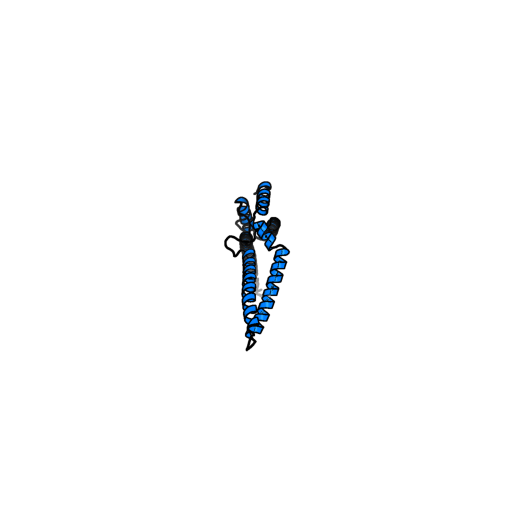40 17.345 1.00 81.62 176 ASN A N 1
ATOM 1399 C CA . ASN A 1 176 ? -40.309 -21.511 16.654 1.00 81.62 176 ASN A CA 1
ATOM 1400 C C . ASN A 1 176 ? -40.762 -22.915 16.233 1.00 81.62 176 ASN A C 1
ATOM 1402 O O . ASN A 1 176 ? -41.905 -23.283 16.501 1.00 81.62 176 ASN A O 1
ATOM 1406 N N . ALA A 1 177 ? -39.872 -23.731 15.662 1.00 78.31 177 ALA A N 1
ATOM 1407 C CA . ALA A 1 177 ? -40.180 -25.117 15.313 1.00 78.31 177 ALA A CA 1
ATOM 1408 C C . ALA A 1 177 ? -40.593 -25.942 16.547 1.00 78.31 177 ALA A C 1
ATOM 1410 O O . ALA A 1 177 ? -41.611 -26.634 16.519 1.00 78.31 177 ALA A O 1
ATOM 1411 N N . SER A 1 178 ? -39.866 -25.809 17.662 1.00 77.94 178 SER A N 1
ATOM 1412 C CA . SER A 1 178 ? -40.195 -26.460 18.938 1.00 77.94 178 SER A CA 1
ATOM 1413 C C . SER A 1 178 ? -41.568 -26.032 19.481 1.00 77.94 178 SER A C 1
ATOM 1415 O O . SER A 1 178 ? -42.368 -26.866 19.921 1.00 77.94 178 SER A O 1
ATOM 1417 N N . ARG A 1 179 ? -41.908 -24.738 19.383 1.00 71.62 179 ARG A N 1
ATOM 1418 C CA . ARG A 1 179 ? -43.243 -24.231 19.744 1.00 71.62 179 ARG A CA 1
ATOM 1419 C C . ARG A 1 179 ? -44.345 -24.807 18.853 1.00 71.62 179 ARG A C 1
ATOM 1421 O O . ARG A 1 179 ? -45.379 -25.217 19.367 1.00 71.62 179 ARG A O 1
ATOM 1428 N N . CYS A 1 180 ? -44.132 -24.901 17.542 1.00 70.50 180 CYS A N 1
ATOM 1429 C CA . CYS A 1 180 ? -45.112 -25.508 16.635 1.00 70.50 180 CYS A CA 1
ATOM 1430 C C . CYS A 1 180 ? -45.350 -26.994 16.949 1.00 70.50 180 CYS A C 1
ATOM 1432 O O . CYS A 1 180 ? -46.493 -27.448 16.948 1.00 70.50 180 CYS A O 1
ATOM 1434 N N . ILE A 1 181 ? -44.293 -27.742 17.282 1.00 69.56 181 ILE A N 1
ATOM 1435 C CA . ILE A 1 181 ? -44.399 -29.157 17.668 1.00 69.56 181 ILE A CA 1
ATOM 1436 C C . ILE A 1 181 ? -45.167 -29.314 18.990 1.00 69.56 181 ILE A C 1
ATOM 1438 O O . ILE A 1 181 ? -46.063 -30.150 19.088 1.00 69.56 181 ILE A O 1
ATOM 1442 N N . SER A 1 182 ? -44.871 -28.488 19.995 1.00 60.78 182 SER A N 1
ATOM 1443 C CA . SER A 1 182 ? -45.546 -28.548 21.303 1.00 60.78 182 SER A CA 1
ATOM 1444 C C . SER A 1 182 ? -47.016 -28.109 21.265 1.00 60.78 182 SER A C 1
ATOM 1446 O O . SER A 1 182 ? -47.814 -28.615 22.054 1.00 60.78 182 SER A O 1
ATOM 1448 N N . VAL A 1 183 ? -47.408 -27.234 20.332 1.00 57.97 183 VAL A N 1
ATOM 1449 C CA . VAL A 1 183 ? -48.824 -26.898 20.080 1.00 57.97 183 VAL A CA 1
ATOM 1450 C C . VAL A 1 183 ? -49.550 -28.034 19.348 1.00 57.97 183 VAL A C 1
ATOM 1452 O O . VAL A 1 183 ? -50.691 -28.331 19.689 1.00 57.97 183 VAL A O 1
ATOM 1455 N N . SER A 1 184 ? -48.889 -28.726 18.415 1.00 55.16 184 SER A N 1
ATOM 1456 C CA . SER A 1 184 ? -49.456 -29.896 17.718 1.00 55.16 184 SER A CA 1
ATOM 1457 C C . SER A 1 184 ? -49.642 -31.119 18.638 1.00 55.16 184 SER A C 1
ATOM 1459 O O . SER A 1 184 ? -50.534 -31.935 18.429 1.00 55.16 184 SER A O 1
ATOM 1461 N N . GLY A 1 185 ? -48.845 -31.227 19.709 1.00 48.78 185 GLY A N 1
ATOM 1462 C CA . GLY A 1 185 ? -48.948 -32.294 20.715 1.00 48.78 185 GLY A CA 1
ATOM 1463 C C . GLY A 1 185 ? -50.132 -32.180 21.687 1.00 48.78 185 GLY A C 1
ATOM 1464 O O . GLY A 1 185 ? -50.376 -33.117 22.445 1.00 48.78 185 GLY A O 1
ATOM 1465 N N . LYS A 1 186 ? -50.887 -31.072 21.680 1.00 46.59 186 LYS A N 1
ATOM 1466 C CA . LYS A 1 186 ? -52.159 -30.947 22.412 1.00 46.59 186 LYS A CA 1
ATOM 1467 C C . LYS A 1 186 ? -53.330 -31.252 21.474 1.00 46.59 186 LYS A C 1
ATOM 1469 O O . LYS A 1 186 ? -54.051 -30.349 21.057 1.00 46.59 186 LYS A O 1
ATOM 1474 N N . MET A 1 187 ? -53.526 -32.527 21.137 1.00 44.34 187 MET A N 1
ATOM 1475 C CA . MET A 1 187 ? -54.820 -32.983 20.618 1.00 44.34 187 MET A CA 1
ATOM 1476 C C . MET A 1 187 ? -55.864 -32.914 21.748 1.00 44.34 187 MET A C 1
ATOM 1478 O O . MET A 1 187 ? -55.552 -33.311 22.871 1.00 44.34 187 MET A O 1
ATOM 1482 N N . PRO A 1 188 ? -57.079 -32.401 21.492 1.00 43.28 188 PRO A N 1
ATOM 1483 C CA . PRO A 1 188 ? -58.144 -32.393 22.482 1.00 43.28 188 PRO A CA 1
ATOM 1484 C C . PRO A 1 188 ? -58.643 -33.823 22.707 1.00 43.28 188 PRO A C 1
ATOM 1486 O O . PRO A 1 188 ? -58.854 -34.562 21.744 1.00 43.28 188 PRO A O 1
ATOM 1489 N N . ASP A 1 189 ? -58.854 -34.189 23.972 1.00 47.12 189 ASP A N 1
ATOM 1490 C CA . ASP A 1 189 ? -59.597 -35.384 24.364 1.00 47.12 189 ASP A CA 1
ATOM 1491 C C . ASP A 1 189 ? -60.945 -35.404 23.633 1.00 47.12 189 ASP A C 1
ATOM 1493 O O . ASP A 1 189 ? -61.865 -34.635 23.933 1.00 47.12 189 ASP A O 1
ATOM 1497 N N . VAL A 1 190 ? -61.057 -36.275 22.629 1.00 42.94 190 VAL A N 1
ATOM 1498 C CA . VAL A 1 190 ? -62.323 -36.553 21.957 1.00 42.94 190 VAL A CA 1
ATOM 1499 C C . VAL A 1 190 ? -63.175 -37.365 22.924 1.00 42.94 190 VAL A C 1
ATOM 1501 O O . VAL A 1 190 ? -63.008 -38.568 23.107 1.00 42.94 190 VAL A O 1
ATOM 1504 N N . ASN A 1 191 ? -64.073 -36.623 23.561 1.00 43.88 191 ASN A N 1
ATOM 1505 C CA . ASN A 1 191 ? -65.236 -37.025 24.331 1.00 43.88 191 ASN A CA 1
ATOM 1506 C C . ASN A 1 191 ? -65.861 -38.345 23.828 1.00 43.88 191 ASN A C 1
ATOM 1508 O O . ASN A 1 191 ? -66.587 -38.369 22.833 1.00 43.88 191 ASN A O 1
ATOM 1512 N N . LYS A 1 192 ? -65.595 -39.450 24.533 1.00 42.00 192 LYS A N 1
ATOM 1513 C CA . LYS A 1 192 ? -66.268 -40.741 24.342 1.00 42.00 192 LYS A CA 1
ATOM 1514 C C . LYS A 1 192 ? -67.565 -40.750 25.162 1.00 42.00 192 LYS A C 1
ATOM 1516 O O . LYS A 1 192 ? -67.631 -41.355 26.223 1.00 42.00 192 LYS A O 1
ATOM 1521 N N . ASN A 1 193 ? -68.593 -40.063 24.668 1.00 40.22 193 ASN A N 1
ATOM 1522 C CA . ASN A 1 193 ? -69.977 -40.274 25.100 1.00 40.22 193 ASN A CA 1
ATOM 1523 C C . ASN A 1 193 ? -70.716 -41.020 23.980 1.00 40.22 193 ASN A C 1
ATOM 1525 O O . ASN A 1 193 ? -71.468 -40.434 23.203 1.00 40.22 193 ASN A O 1
ATOM 1529 N N . GLU A 1 194 ? -70.461 -42.326 23.878 1.00 42.09 194 GLU A N 1
ATOM 1530 C CA . GLU A 1 194 ? -71.363 -43.241 23.178 1.00 42.09 194 GLU A CA 1
ATOM 1531 C C . GLU A 1 194 ? -72.610 -43.421 24.047 1.00 42.09 194 GLU A C 1
ATOM 1533 O O . GLU A 1 194 ? -72.575 -43.992 25.136 1.00 42.09 194 GLU A O 1
ATOM 1538 N N . SER A 1 195 ? -73.717 -42.875 23.558 1.00 42.53 195 SER A N 1
ATOM 1539 C CA . SER A 1 195 ? -75.059 -43.091 24.071 1.00 42.53 195 SER A CA 1
ATOM 1540 C C . SER A 1 195 ? -75.454 -44.547 23.830 1.00 42.53 195 SER A C 1
ATOM 1542 O O . SER A 1 195 ? -75.846 -44.937 22.732 1.00 42.53 195 SER A O 1
ATOM 1544 N N . ILE A 1 196 ? -75.359 -45.365 24.878 1.00 43.31 196 ILE A N 1
ATOM 1545 C CA . ILE A 1 196 ? -76.014 -46.670 24.915 1.00 43.31 196 ILE A CA 1
ATOM 1546 C C . ILE A 1 196 ? -77.504 -46.407 25.135 1.00 43.31 196 ILE A C 1
ATOM 1548 O O . ILE A 1 196 ? -77.954 -46.057 26.222 1.00 43.31 196 ILE A O 1
ATOM 1552 N N . SER A 1 197 ? -78.243 -46.540 24.040 1.00 48.94 197 SER A N 1
ATOM 1553 C CA . SER A 1 197 ? -79.688 -46.713 24.003 1.00 48.94 197 SER A CA 1
ATOM 1554 C C . SER A 1 197 ? -80.074 -47.951 24.815 1.00 48.94 197 SER A C 1
ATOM 1556 O O . SER A 1 197 ? -79.768 -49.071 24.406 1.00 48.94 197 SER A O 1
ATOM 1558 N N . SER A 1 198 ? -80.807 -47.760 25.908 1.00 41.72 198 SER A N 1
ATOM 1559 C CA . SER A 1 198 ? -81.630 -48.803 26.516 1.00 41.72 198 SER A CA 1
ATOM 1560 C C . SER A 1 198 ? -83.063 -48.296 26.645 1.00 41.72 198 SER A C 1
ATOM 1562 O O . SER A 1 198 ? -83.365 -47.421 27.452 1.00 41.72 198 SER A O 1
ATOM 1564 N N . THR A 1 199 ? -83.889 -48.837 25.752 1.00 45.72 199 THR A N 1
ATOM 1565 C CA . THR A 1 199 ? -85.310 -49.171 25.901 1.00 45.72 199 THR A CA 1
ATOM 1566 C C . THR A 1 199 ? -85.844 -49.121 27.326 1.00 45.72 199 THR A C 1
ATOM 1568 O O . THR A 1 199 ? -85.315 -49.825 28.178 1.00 45.72 199 THR A O 1
ATOM 1571 N N . ASP A 1 200 ? -86.974 -48.436 27.506 1.00 37.81 200 ASP A N 1
ATOM 1572 C CA . ASP A 1 200 ? -88.012 -48.891 28.428 1.00 37.81 200 ASP A CA 1
ATOM 1573 C C . ASP A 1 200 ? -89.402 -48.625 27.834 1.00 37.81 200 ASP A C 1
ATOM 1575 O O . ASP A 1 200 ? -89.730 -47.531 27.372 1.00 37.81 200 ASP A O 1
ATOM 1579 N N . SER A 1 201 ? -90.170 -49.708 27.801 1.00 40.88 201 SER A N 1
ATOM 1580 C CA . SER A 1 201 ? -91.570 -49.867 27.419 1.00 40.88 201 SER A CA 1
ATOM 1581 C C . SER A 1 201 ? -92.439 -49.987 28.672 1.00 40.88 201 SER A C 1
ATOM 1583 O O . SER A 1 201 ? -91.955 -50.555 29.645 1.00 40.88 201 SER A O 1
ATOM 1585 N N . HIS A 1 202 ? -93.694 -49.526 28.597 1.00 35.84 202 HIS A N 1
ATOM 1586 C CA . HIS A 1 202 ? -94.928 -49.919 29.330 1.00 35.84 202 HIS A CA 1
ATOM 1587 C C . HIS A 1 202 ? -95.846 -48.670 29.381 1.00 35.84 202 HIS A C 1
ATOM 1589 O O . HIS A 1 202 ? -95.332 -47.562 29.516 1.00 35.84 202 HIS A O 1
ATOM 1595 N N . ASP A 1 203 ? -97.173 -48.678 29.228 1.00 35.91 203 ASP A N 1
ATOM 1596 C CA . ASP A 1 203 ? -98.227 -49.710 29.296 1.00 35.91 203 ASP A CA 1
ATOM 1597 C C . ASP A 1 203 ? -97.985 -50.892 30.226 1.00 35.91 203 ASP A C 1
ATOM 1599 O O . ASP A 1 203 ? -97.545 -51.950 29.728 1.00 35.91 203 ASP A O 1
#

pLDDT: mean 79.13, std 14.59, range [35.03, 93.12]

Secondary structure (DSSP, 8-state):
----HHHHHHHHHHHHH-HHHHHHHHHHSHHHHHHHHHHHHHHHHHHHHHHHHHH-SS--HHHHHHHHHHHHHHHHHHHHHHHHHHHHTT-SSS--PBPPHHHHHHHHHHHHHHHHH-SS--TT--HHHHHHHHHHHTTPPPBHHHHHHHHHHHHHHHHHHHHHHHHHHHHHHHHHHHHHHHHHT------------------

Organism: NCBI:txid368603